Protein AF-A0A3C0MAZ6-F1 (afdb_monomer_lite)

pLDDT: mean 77.7, std 13.29, range [37.34, 96.31]

Secondary structure (DSSP, 8-state):
--HHHHHTT-GGGHHHHHHHHHHHHHTT--PPP-PPPP-SHHHHHHHHHHHHHHHHHT-SSEEEE---PPP-STTSHHHHHHHHHHTT--EEEE-TTT--EEEEPPSSSPPSS-HHHHHHHHHHHT-------TTSHHHHHHHHH-S-PEE--PPPBTTS--SEE----HHHHHHHHHHHHHHHHHS-S---PPPPPBPTTTT-HHHHHHHHHHHHHHHHHHHHHHHHHHHHHHHHHHHHHHHHHHHHHHHHHHHHHHHHHH--SS--HHHHHHHHHHHHHHHHHHHHHHHHHHHHHHHHHHHTHHHHHHHHHHHHHHHHHHHHT-

Structure (mmCIF, N/CA/C/O backbone):
data_AF-A0A3C0MAZ6-F1
#
_entry.id   AF-A0A3C0MAZ6-F1
#
loop_
_atom_site.group_PDB
_atom_site.id
_atom_site.type_symbol
_atom_site.label_atom_id
_atom_site.label_alt_id
_atom_site.label_comp_id
_atom_site.label_asym_id
_atom_site.label_entity_id
_atom_site.label_seq_id
_atom_site.pdbx_PDB_ins_code
_atom_site.Cartn_x
_atom_site.Cartn_y
_atom_site.Cartn_z
_atom_site.occupancy
_atom_site.B_iso_or_equiv
_atom_site.auth_seq_id
_atom_site.auth_comp_id
_atom_site.auth_asym_id
_atom_site.auth_atom_id
_atom_site.pdbx_PDB_model_num
ATOM 1 N N . MET A 1 1 ? -21.317 21.729 8.817 1.00 71.31 1 MET A N 1
ATOM 2 C CA . MET A 1 1 ? -21.972 22.290 10.017 1.00 71.31 1 MET A CA 1
ATOM 3 C C . MET A 1 1 ? -20.890 22.646 11.024 1.00 71.31 1 MET A C 1
ATOM 5 O O . MET A 1 1 ? -19.941 21.869 11.116 1.00 71.31 1 MET A O 1
ATOM 9 N N . PRO A 1 2 ? -20.967 23.795 11.716 1.00 78.50 2 PRO A N 1
ATOM 10 C CA . PRO A 1 2 ? -20.041 24.117 12.800 1.00 78.50 2 PRO A CA 1
ATOM 11 C C . PRO A 1 2 ? -20.079 23.047 13.898 1.00 78.50 2 PRO A C 1
ATOM 13 O O . PRO A 1 2 ? -21.140 22.504 14.194 1.00 78.50 2 PRO A O 1
ATOM 16 N N . GLU A 1 3 ? -18.932 22.756 14.511 1.00 81.00 3 GLU A N 1
ATOM 17 C CA . GLU A 1 3 ? -18.810 21.746 15.575 1.00 81.00 3 GLU A CA 1
ATOM 18 C C . GLU A 1 3 ? -19.764 22.012 16.737 1.00 81.00 3 GLU A C 1
ATOM 20 O O . GLU A 1 3 ? -20.502 21.119 17.139 1.00 81.00 3 GLU A O 1
ATOM 25 N N . ALA A 1 4 ? -19.793 23.254 17.221 1.00 83.06 4 ALA A N 1
ATOM 26 C CA . ALA A 1 4 ? -20.639 23.648 18.341 1.00 83.06 4 ALA A CA 1
ATOM 27 C C . ALA A 1 4 ? -22.132 23.387 18.076 1.00 83.06 4 ALA A C 1
ATOM 29 O O . ALA A 1 4 ? -22.872 23.084 19.005 1.00 83.06 4 ALA A O 1
ATOM 30 N N . GLU A 1 5 ? -22.573 23.468 16.817 1.00 81.88 5 GLU A N 1
ATOM 31 C CA . GLU A 1 5 ? -23.955 23.148 16.447 1.00 81.88 5 GLU A CA 1
ATOM 32 C C . GLU A 1 5 ? -24.201 21.635 16.394 1.00 81.88 5 GLU A C 1
ATOM 34 O O . GLU A 1 5 ? -25.293 21.188 16.721 1.00 81.88 5 GLU A O 1
ATOM 39 N N . TYR A 1 6 ? -23.197 20.827 16.033 1.00 83.81 6 TYR A N 1
ATOM 40 C CA . TYR A 1 6 ? -23.322 19.362 16.016 1.00 83.81 6 TYR A CA 1
ATOM 41 C C . TYR A 1 6 ? -23.349 18.781 17.430 1.00 83.81 6 TYR A C 1
ATOM 43 O O . TYR A 1 6 ? -24.108 17.860 17.716 1.00 83.81 6 TYR A O 1
ATOM 51 N N . GLU A 1 7 ? -22.551 19.340 18.341 1.00 89.19 7 GLU A N 1
ATOM 52 C CA . GLU A 1 7 ? -22.507 18.894 19.737 1.00 89.19 7 GLU A CA 1
ATOM 53 C C . GLU A 1 7 ? -23.842 19.094 20.468 1.00 89.19 7 GLU A C 1
ATOM 55 O O . GLU A 1 7 ? -24.179 18.309 21.355 1.00 89.19 7 GLU A O 1
ATOM 60 N N . ARG A 1 8 ? -24.633 20.098 20.065 1.00 86.88 8 ARG A N 1
ATOM 61 C CA . ARG A 1 8 ? -25.966 20.362 20.631 1.00 86.88 8 ARG A CA 1
ATOM 62 C C . ARG A 1 8 ? -26.973 19.246 20.367 1.00 86.88 8 ARG A C 1
ATOM 64 O O . ARG A 1 8 ? -27.896 19.090 21.159 1.00 86.88 8 ARG A O 1
ATOM 71 N N . ASP A 1 9 ? -26.784 18.457 19.311 1.00 83.50 9 ASP A N 1
ATOM 72 C CA . ASP A 1 9 ? -27.683 17.345 18.976 1.00 83.50 9 ASP A CA 1
ATOM 73 C C . ASP A 1 9 ? -27.450 16.108 19.844 1.00 83.50 9 ASP A C 1
ATOM 75 O O . ASP A 1 9 ? -28.331 15.258 19.972 1.00 83.50 9 ASP A O 1
ATOM 79 N N . PHE A 1 10 ? -26.272 16.011 20.464 1.00 86.44 10 PHE A N 1
ATOM 80 C CA . PHE A 1 10 ? -25.845 14.836 21.219 1.00 86.44 10 PHE A CA 1
ATOM 81 C C . PHE A 1 10 ? -25.228 15.220 22.572 1.00 86.44 10 PHE A C 1
ATOM 83 O O . PHE A 1 10 ? -24.086 14.843 22.861 1.00 86.44 10 PHE A O 1
ATOM 90 N N . PRO A 1 11 ? -25.970 15.935 23.443 1.00 88.38 11 PRO A N 1
ATOM 91 C CA . PRO A 1 11 ? -25.423 16.495 24.679 1.00 88.38 11 PRO A CA 1
ATOM 92 C C . PRO A 1 11 ? -24.832 15.425 25.612 1.00 88.38 11 PRO A C 1
ATOM 94 O O . PRO A 1 11 ? -23.856 15.684 26.310 1.00 88.38 11 PRO A O 1
ATOM 97 N N . GLY A 1 12 ? -25.369 14.200 25.585 1.00 90.12 12 GLY A N 1
ATOM 98 C CA . GLY A 1 12 ? -24.904 13.084 26.415 1.00 90.12 12 GLY A CA 1
ATOM 99 C C . GLY A 1 12 ? -23.602 12.412 25.959 1.00 90.12 12 GLY A C 1
ATOM 100 O O . GLY A 1 12 ? -23.034 11.640 26.725 1.00 90.12 12 GLY A O 1
ATOM 101 N N . SER A 1 13 ? -23.108 12.681 24.745 1.00 91.06 13 SER A N 1
ATOM 102 C CA . SER A 1 13 ? -21.931 11.994 24.179 1.00 91.06 13 SER A CA 1
ATOM 103 C C . SER A 1 13 ? -20.838 12.941 23.675 1.00 91.06 13 SER A C 1
ATOM 105 O O . SER A 1 13 ? -19.914 12.503 22.987 1.00 91.06 13 SER A O 1
ATOM 107 N N . VAL A 1 14 ? -20.903 14.231 24.023 1.00 91.81 14 VAL A N 1
ATOM 108 C CA . VAL A 1 14 ? -19.942 15.253 23.565 1.00 91.81 14 VAL A CA 1
ATOM 109 C C . VAL A 1 14 ? -18.505 14.907 23.962 1.00 91.81 14 VAL A C 1
ATOM 111 O O . VAL A 1 14 ? -17.599 14.991 23.136 1.00 91.81 14 VAL A O 1
ATOM 114 N N . ALA A 1 15 ? -18.284 14.465 25.205 1.00 88.69 15 ALA A N 1
ATOM 115 C CA . ALA A 1 15 ? -16.949 14.097 25.679 1.00 88.69 15 ALA A CA 1
ATOM 116 C C . ALA A 1 15 ? -16.344 12.957 24.840 1.00 88.69 15 ALA A C 1
ATOM 118 O O . ALA A 1 15 ? -15.226 13.079 24.345 1.00 88.69 15 ALA A O 1
ATOM 119 N N . GLN A 1 16 ? -17.118 11.893 24.602 1.00 87.81 16 GLN A N 1
ATOM 120 C CA . GLN A 1 16 ? -16.691 10.757 23.785 1.00 87.81 16 GLN A CA 1
ATOM 121 C C . GLN A 1 16 ? -16.430 11.166 22.330 1.00 87.81 16 GLN A C 1
ATOM 123 O O . GLN A 1 16 ? -15.425 10.755 21.749 1.00 87.81 16 GLN A O 1
ATOM 128 N N . PHE A 1 17 ? -17.295 12.005 21.751 1.00 89.25 17 PHE A N 1
ATOM 129 C CA . PHE A 1 17 ? -17.102 12.556 20.411 1.00 89.25 17 PHE A CA 1
ATOM 130 C C . PHE A 1 17 ? -15.773 13.314 20.298 1.00 89.25 17 PHE A C 1
ATOM 132 O O . PHE A 1 17 ? -14.989 13.040 19.388 1.00 89.25 17 PHE A O 1
ATOM 139 N N . ARG A 1 18 ? -15.474 14.208 21.249 1.00 91.00 18 ARG A N 1
ATOM 140 C CA . ARG A 1 18 ? -14.216 14.969 21.271 1.00 91.00 18 ARG A CA 1
ATOM 141 C C . ARG A 1 18 ? -12.997 14.059 21.406 1.00 91.00 18 ARG A C 1
ATOM 143 O O . ARG A 1 18 ? -12.025 14.266 20.684 1.00 91.00 18 ARG A O 1
ATOM 150 N N . THR A 1 19 ? -13.054 13.035 22.261 1.00 88.69 19 THR A N 1
ATOM 151 C CA . THR A 1 19 ? -11.975 12.043 22.410 1.00 88.69 19 THR A CA 1
ATOM 152 C C . THR A 1 19 ? -11.722 11.278 21.111 1.00 88.69 19 THR A C 1
ATOM 154 O O . THR A 1 19 ? -10.586 11.225 20.641 1.00 88.69 19 THR A O 1
ATOM 157 N N . LEU A 1 20 ? -12.772 10.720 20.497 1.00 87.56 20 LEU A N 1
ATOM 158 C CA . LEU A 1 20 ? -12.656 9.964 19.246 1.00 87.56 20 LEU A CA 1
ATOM 159 C C . LEU A 1 20 ? -12.149 10.842 18.103 1.00 87.56 20 LEU A C 1
ATOM 161 O O . LEU A 1 20 ? -11.307 10.415 17.313 1.00 87.56 20 LEU A O 1
ATOM 165 N N . ARG A 1 21 ? -12.620 12.088 18.034 1.00 87.88 21 ARG A N 1
ATOM 166 C CA . ARG A 1 21 ? -12.153 13.038 17.034 1.00 87.88 21 ARG A CA 1
ATOM 167 C C . ARG A 1 21 ? -10.691 13.409 17.244 1.00 87.88 21 ARG A C 1
ATOM 169 O O . ARG A 1 21 ? -9.950 13.389 16.274 1.00 87.88 21 ARG A O 1
ATOM 176 N N . ALA A 1 22 ? -10.266 13.719 18.468 1.00 84.69 22 ALA A N 1
ATOM 177 C CA . ALA A 1 22 ? -8.870 14.059 18.750 1.00 84.69 22 ALA A CA 1
ATOM 178 C C . ALA A 1 22 ? -7.922 12.911 18.363 1.00 84.69 22 ALA A C 1
ATOM 180 O O . ALA A 1 22 ? -6.869 13.148 17.772 1.00 84.69 22 ALA A O 1
ATOM 181 N N . ALA A 1 23 ? -8.331 11.664 18.618 1.00 77.62 23 ALA A N 1
ATOM 182 C CA . ALA A 1 23 ? -7.610 10.484 18.151 1.00 77.62 23 ALA A CA 1
ATOM 183 C C . ALA A 1 23 ? -7.593 10.381 16.613 1.00 77.62 23 ALA A C 1
ATOM 185 O O . ALA A 1 23 ? -6.561 10.087 16.021 1.00 77.62 23 ALA A O 1
ATOM 186 N N . ALA A 1 24 ? -8.710 10.654 15.934 1.00 75.44 24 ALA A N 1
ATOM 187 C CA . ALA A 1 24 ? -8.746 10.665 14.472 1.00 75.44 24 ALA A CA 1
ATOM 188 C C . ALA A 1 24 ? -7.873 11.783 13.871 1.00 75.44 24 ALA A C 1
ATOM 190 O O . ALA A 1 24 ? -7.179 11.556 12.880 1.00 75.44 24 ALA A O 1
ATOM 191 N N . GLU A 1 25 ? -7.878 12.979 14.468 1.00 82.94 25 GLU A N 1
ATOM 192 C CA . GLU A 1 25 ? -7.072 14.125 14.032 1.00 82.94 25 GLU A CA 1
ATOM 193 C C . GLU A 1 25 ? -5.579 13.848 14.193 1.00 82.94 25 GLU A C 1
ATOM 195 O O . GLU A 1 25 ? -4.812 14.142 13.276 1.00 82.94 25 GLU A O 1
ATOM 200 N N . SER A 1 26 ? -5.167 13.219 15.298 1.00 68.31 26 SER A N 1
ATOM 201 C CA . SER A 1 26 ? -3.763 12.851 15.514 1.00 68.31 26 SER A CA 1
ATOM 202 C C . SER A 1 26 ? -3.252 11.830 14.491 1.00 68.31 26 SER A C 1
ATOM 204 O O . SER A 1 26 ? -2.066 11.827 14.166 1.00 68.31 26 SER A O 1
ATOM 206 N N . MET A 1 27 ? -4.147 11.016 13.923 1.00 62.41 27 MET A N 1
ATOM 207 C CA . MET A 1 27 ? -3.843 10.058 12.855 1.00 62.41 27 MET A CA 1
ATOM 208 C C . MET A 1 27 ? -3.973 10.648 11.439 1.00 62.41 27 MET A C 1
ATOM 210 O O . MET A 1 27 ? -3.806 9.921 10.460 1.00 62.41 27 MET A O 1
ATOM 214 N N . GLY A 1 28 ? -4.308 11.937 11.295 1.00 71.19 28 GLY A N 1
ATOM 215 C CA . GLY A 1 28 ? -4.596 12.550 9.992 1.00 71.19 28 GLY A CA 1
ATOM 216 C C . GLY A 1 28 ? -5.869 12.011 9.320 1.00 71.19 28 GLY A C 1
ATOM 217 O O . GLY A 1 28 ? -6.075 12.219 8.128 1.00 71.19 28 GLY A O 1
ATOM 218 N N . GLY A 1 29 ? -6.732 11.322 10.072 1.00 73.94 29 GLY A N 1
ATOM 219 C CA . GLY A 1 29 ? -7.948 10.664 9.588 1.00 73.94 29 GLY A CA 1
ATOM 220 C C . GLY A 1 29 ? -9.181 11.567 9.524 1.00 73.94 29 GLY A C 1
ATOM 221 O O . GLY A 1 29 ? -10.295 11.065 9.399 1.00 73.94 29 GLY A O 1
ATOM 222 N N . VAL A 1 30 ? -9.015 12.888 9.641 1.00 81.12 30 VAL A N 1
ATOM 223 C CA . VAL A 1 30 ? -10.129 13.846 9.622 1.00 81.12 30 VAL A CA 1
ATOM 224 C C . VAL A 1 30 ? -10.158 14.616 8.313 1.00 81.12 30 VAL A C 1
ATOM 226 O O . VAL A 1 30 ? -9.268 15.403 8.003 1.00 81.12 30 VAL A O 1
ATOM 229 N N . THR A 1 31 ? -11.239 14.428 7.561 1.00 82.19 31 THR A N 1
ATOM 230 C CA . THR A 1 31 ? -11.566 15.236 6.385 1.00 82.19 31 THR A CA 1
ATOM 231 C C . THR A 1 31 ? -12.597 16.291 6.771 1.00 82.19 31 THR A C 1
ATOM 233 O O . THR A 1 31 ? -13.710 15.959 7.176 1.00 82.19 31 THR A O 1
ATOM 236 N N . ARG A 1 32 ? -12.239 17.573 6.641 1.00 84.56 32 ARG A N 1
ATOM 237 C CA . ARG A 1 32 ? -13.159 18.693 6.886 1.00 84.56 32 ARG A CA 1
ATOM 238 C C . ARG A 1 32 ? -13.792 19.132 5.570 1.00 84.56 32 ARG A C 1
ATOM 240 O O . ARG A 1 32 ? -13.089 19.481 4.627 1.00 84.56 32 ARG A O 1
ATOM 247 N N . LEU A 1 33 ? -15.121 19.107 5.514 1.00 82.88 33 LEU A N 1
ATOM 248 C CA . LEU A 1 33 ? -15.885 19.555 4.352 1.00 82.88 33 LEU A CA 1
ATOM 249 C C . LEU A 1 33 ? -16.309 21.011 4.545 1.00 82.88 33 LEU A C 1
ATOM 251 O O . LEU A 1 33 ? -17.033 21.332 5.490 1.00 82.88 33 LEU A O 1
ATOM 255 N N . HIS A 1 34 ? -15.892 21.887 3.633 1.00 81.94 34 HIS A N 1
ATOM 256 C CA . HIS A 1 34 ? -16.331 23.282 3.597 1.00 81.94 34 HIS A CA 1
ATOM 257 C C . HIS A 1 34 ? -17.683 23.384 2.881 1.00 81.94 34 HIS A C 1
ATOM 259 O O . HIS A 1 34 ? -17.765 23.756 1.714 1.00 81.94 34 HIS A O 1
ATOM 265 N N . LEU A 1 35 ? -18.742 22.978 3.581 1.00 79.56 35 LEU A N 1
ATOM 266 C CA . LEU A 1 35 ? -20.128 23.118 3.126 1.00 79.56 35 LEU A CA 1
ATOM 267 C C . LEU A 1 35 ? -20.711 24.450 3.612 1.00 79.56 35 LEU A C 1
ATOM 269 O O . LEU A 1 35 ? -20.230 25.007 4.605 1.00 79.56 35 LEU A O 1
ATOM 273 N N . LYS A 1 36 ? -21.778 24.932 2.961 1.00 78.62 36 LYS A N 1
ATOM 274 C CA . LYS A 1 36 ? -22.547 26.081 3.462 1.00 78.62 36 LYS A CA 1
ATOM 275 C C . LYS A 1 36 ? -22.979 25.779 4.910 1.00 78.62 36 LYS A C 1
ATOM 277 O O . LYS A 1 36 ? -23.559 24.718 5.148 1.00 78.62 36 LYS A O 1
ATOM 282 N N . PRO A 1 37 ? -22.670 26.643 5.892 1.00 71.75 37 PRO A N 1
ATOM 283 C CA . PRO A 1 37 ? -23.098 26.410 7.261 1.00 71.75 37 PRO A CA 1
ATOM 284 C C . PRO A 1 37 ? -24.624 26.513 7.330 1.00 71.75 37 PRO A C 1
ATOM 286 O O . PRO A 1 37 ? -25.192 27.530 6.941 1.00 71.75 37 PRO A O 1
ATOM 289 N N . GLY A 1 38 ? -25.271 25.441 7.786 1.00 73.38 38 GLY A N 1
ATOM 290 C CA . GLY A 1 38 ? -26.700 25.438 8.067 1.00 73.38 38 GLY A CA 1
ATOM 291 C C . GLY A 1 38 ? -26.967 25.818 9.514 1.00 73.38 38 GLY A C 1
ATOM 292 O O . GLY A 1 38 ? -26.424 25.180 10.418 1.00 73.38 38 GLY A O 1
ATOM 293 N N . PHE A 1 39 ? -27.792 26.843 9.716 1.00 75.88 39 PHE A N 1
ATOM 294 C CA . PHE A 1 39 ? -28.202 27.305 11.047 1.00 75.88 39 PHE A CA 1
ATOM 295 C C . PHE A 1 39 ? -29.691 27.055 11.308 1.00 75.88 39 PHE A C 1
ATOM 297 O O . PHE A 1 39 ? -30.097 26.908 12.459 1.00 75.88 39 PHE A O 1
ATOM 304 N N . THR A 1 40 ? -30.503 26.946 10.254 1.00 82.44 40 THR A N 1
ATOM 305 C CA . THR A 1 40 ? -31.916 26.556 10.357 1.00 82.44 40 THR A CA 1
ATOM 306 C C . THR A 1 40 ? -32.079 25.030 10.297 1.00 82.44 40 THR A C 1
ATOM 308 O O . THR A 1 40 ? -31.202 24.341 9.767 1.00 82.44 40 THR A O 1
ATOM 311 N N . PRO A 1 41 ? -33.190 24.459 10.803 1.00 80.25 41 PRO A N 1
ATOM 312 C CA . PRO A 1 41 ? -33.447 23.017 10.717 1.00 80.25 41 PRO A CA 1
ATOM 313 C C . PRO A 1 41 ? -33.346 22.449 9.290 1.00 80.25 41 PRO A C 1
ATOM 315 O O . PRO A 1 41 ? -32.750 21.387 9.090 1.00 80.25 41 PRO A O 1
ATOM 318 N N . ASP A 1 42 ? -33.844 23.180 8.291 1.00 82.44 42 ASP A N 1
ATOM 319 C CA . ASP A 1 42 ? -33.815 22.754 6.887 1.00 82.44 42 ASP A CA 1
ATOM 320 C C . ASP A 1 42 ? -32.391 22.767 6.315 1.00 82.44 42 ASP A C 1
ATOM 322 O O . ASP A 1 42 ? -31.947 21.798 5.698 1.00 82.44 42 ASP A O 1
ATOM 326 N N . GLU A 1 43 ? -31.618 23.824 6.582 1.00 83.62 43 GLU A N 1
ATOM 327 C CA . GLU A 1 43 ? -30.228 23.908 6.121 1.00 83.62 43 GLU A CA 1
ATOM 328 C C . GLU A 1 43 ? -29.322 22.877 6.809 1.00 83.62 43 GLU A C 1
ATOM 330 O O . GLU A 1 43 ? -28.361 22.371 6.217 1.00 83.62 43 GLU A O 1
ATOM 335 N N . ARG A 1 44 ? -29.618 22.540 8.067 1.00 83.12 44 ARG A N 1
ATOM 336 C CA . ARG A 1 44 ? -28.920 21.480 8.804 1.00 83.12 44 ARG A CA 1
ATOM 337 C C . ARG A 1 44 ? -29.208 20.112 8.200 1.00 83.12 44 ARG A C 1
ATOM 339 O O . ARG A 1 44 ? -28.275 19.349 7.955 1.00 83.12 44 ARG A O 1
ATOM 346 N N . THR A 1 45 ? -30.473 19.836 7.899 1.00 83.88 45 THR A N 1
ATOM 347 C CA . THR A 1 45 ? -30.913 18.608 7.223 1.00 83.88 45 THR A CA 1
ATOM 348 C C . THR A 1 45 ? -30.209 18.436 5.873 1.00 83.88 45 THR A C 1
ATOM 350 O O . THR A 1 45 ? -29.657 17.372 5.584 1.00 83.88 45 THR A O 1
ATOM 353 N N . GLU A 1 46 ? -30.124 19.509 5.086 1.00 84.88 46 GLU A N 1
ATOM 354 C CA . GLU A 1 46 ? -29.385 19.531 3.820 1.00 84.88 46 GLU A CA 1
ATOM 355 C C . GLU A 1 46 ? -27.880 19.281 4.025 1.00 84.88 46 GLU A C 1
ATOM 357 O O . GLU A 1 46 ? -27.259 18.497 3.305 1.00 84.88 46 GLU A O 1
ATOM 362 N N . THR A 1 47 ? -27.288 19.864 5.070 1.00 85.56 47 THR A N 1
ATOM 363 C CA . THR A 1 47 ? -25.879 19.622 5.413 1.00 85.56 47 THR A CA 1
ATOM 364 C C . THR A 1 47 ? -25.621 18.144 5.730 1.00 85.56 47 THR A C 1
ATOM 366 O O . THR A 1 47 ? -24.638 17.576 5.248 1.00 85.56 47 THR A O 1
ATOM 369 N N . TYR A 1 48 ? -26.504 17.487 6.489 1.00 84.31 48 TYR A N 1
ATOM 370 C CA . TYR A 1 48 ? -26.415 16.045 6.746 1.00 84.31 48 TYR A CA 1
ATOM 371 C C . TYR A 1 48 ? -26.557 15.217 5.466 1.00 84.31 48 TYR A C 1
ATOM 373 O O . TYR A 1 48 ? -25.794 14.270 5.248 1.00 84.31 48 TYR A O 1
ATOM 381 N N . ALA A 1 49 ? -27.485 15.592 4.585 1.00 86.88 49 ALA A N 1
ATOM 382 C CA . ALA A 1 49 ? -27.673 14.924 3.303 1.00 86.88 49 ALA A CA 1
ATOM 383 C C . ALA A 1 49 ? -26.410 14.995 2.424 1.00 86.88 49 ALA A C 1
ATOM 385 O O . ALA A 1 49 ? -26.008 13.971 1.850 1.00 86.88 49 ALA A O 1
ATOM 386 N N . GLN A 1 50 ? -25.753 16.160 2.386 1.00 87.88 50 GLN A N 1
ATOM 387 C CA . GLN A 1 50 ? -24.498 16.394 1.665 1.00 87.88 50 GLN A CA 1
ATOM 388 C C . GLN A 1 50 ? -23.326 15.602 2.247 1.00 87.88 50 GLN A C 1
ATOM 390 O O . GLN A 1 50 ? -22.573 14.993 1.485 1.00 87.88 50 GLN A O 1
ATOM 395 N N . VAL A 1 51 ? -23.193 15.538 3.577 1.00 88.00 51 VAL A N 1
ATOM 396 C CA . VAL A 1 51 ? -22.178 14.693 4.232 1.00 88.00 51 VAL A CA 1
ATOM 397 C C . VAL A 1 51 ? -22.394 13.227 3.861 1.00 88.00 51 VAL A C 1
ATOM 399 O O . VAL A 1 51 ? -21.462 12.575 3.398 1.00 88.00 51 VAL A O 1
ATOM 402 N N . GLY A 1 52 ? -23.630 12.727 3.953 1.00 89.38 52 GLY A N 1
ATOM 403 C CA . GLY A 1 52 ? -23.952 11.362 3.536 1.00 89.38 52 GLY A CA 1
ATOM 404 C C . GLY A 1 52 ? -23.631 11.109 2.059 1.00 89.38 52 GLY A C 1
ATOM 405 O O . GLY A 1 52 ? -23.069 10.073 1.713 1.00 89.38 52 GLY A O 1
ATOM 406 N N . ALA A 1 53 ? -23.919 12.068 1.174 1.00 88.69 53 ALA A N 1
ATOM 407 C CA . ALA A 1 53 ? -23.574 11.961 -0.244 1.00 88.69 53 ALA A CA 1
ATOM 408 C C . ALA A 1 53 ? -22.055 11.926 -0.475 1.00 88.69 53 ALA A C 1
ATOM 410 O O . ALA A 1 53 ? -21.585 11.149 -1.307 1.00 88.69 53 ALA A O 1
ATOM 411 N N . PHE A 1 54 ? -21.289 12.733 0.263 1.00 89.81 54 PHE A N 1
ATOM 412 C CA . PHE A 1 54 ? -19.830 12.709 0.224 1.00 89.81 54 PHE A CA 1
ATOM 413 C C . PHE A 1 54 ? -19.283 11.359 0.698 1.00 89.81 54 PHE A C 1
ATOM 415 O O . PHE A 1 54 ? -18.442 10.779 0.013 1.00 89.81 54 PHE A O 1
ATOM 422 N N . THR A 1 55 ? -19.791 10.817 1.809 1.00 89.94 55 THR A N 1
ATOM 423 C CA . THR A 1 55 ? -19.384 9.501 2.321 1.00 89.94 55 THR A CA 1
ATOM 424 C C . THR A 1 55 ? -19.587 8.412 1.273 1.00 89.94 55 THR A C 1
ATOM 426 O O . THR A 1 55 ? -18.656 7.665 0.996 1.00 89.94 55 THR A O 1
ATOM 429 N N . LEU A 1 56 ? -20.757 8.365 0.623 1.00 90.06 56 LEU A N 1
ATOM 430 C CA . LEU A 1 56 ? -21.050 7.349 -0.393 1.00 90.06 56 LEU A CA 1
ATOM 431 C C . LEU A 1 56 ? -20.136 7.427 -1.620 1.00 90.06 56 LEU A C 1
ATOM 433 O O . LEU A 1 56 ? -19.831 6.400 -2.217 1.00 90.06 56 LEU A O 1
ATOM 437 N N . ARG A 1 57 ? -19.689 8.627 -2.010 1.00 85.56 57 ARG A N 1
ATOM 438 C CA . ARG A 1 57 ? -18.756 8.794 -3.139 1.00 85.56 57 ARG A CA 1
ATOM 439 C C . ARG A 1 57 ? -17.338 8.325 -2.821 1.00 85.56 57 ARG A C 1
ATOM 441 O O . ARG A 1 57 ? -16.597 8.029 -3.749 1.00 85.56 57 ARG A O 1
ATOM 448 N N . ASN A 1 58 ? -16.972 8.289 -1.542 1.00 83.81 58 ASN A N 1
ATOM 449 C CA . ASN A 1 58 ? -15.614 8.002 -1.080 1.00 83.81 58 ASN A CA 1
ATOM 450 C C . ASN A 1 58 ? -15.518 6.683 -0.295 1.00 83.81 58 ASN A C 1
ATOM 452 O O . ASN A 1 58 ? -14.503 6.435 0.349 1.00 83.81 58 ASN A O 1
ATOM 456 N N . CYS A 1 59 ? -16.561 5.845 -0.314 1.00 83.56 59 CYS A N 1
ATOM 457 C CA . CYS A 1 59 ? -16.545 4.532 0.323 1.00 83.56 59 CYS A CA 1
ATOM 458 C C . CYS A 1 59 ? -16.706 3.408 -0.705 1.00 83.56 59 CYS A C 1
ATOM 460 O O . CYS A 1 59 ? -17.580 3.464 -1.569 1.00 83.56 59 CYS A O 1
ATOM 462 N N . ASP A 1 60 ? -15.919 2.345 -0.549 1.00 80.62 60 ASP A N 1
ATOM 463 C CA . ASP A 1 60 ? -16.061 1.115 -1.338 1.00 80.62 60 ASP A CA 1
ATOM 464 C C . ASP A 1 60 ? -17.124 0.173 -0.747 1.00 80.62 60 ASP A C 1
ATOM 466 O O . ASP A 1 60 ? -17.785 -0.587 -1.459 1.00 80.62 60 ASP A O 1
ATOM 470 N N . ILE A 1 61 ? -17.291 0.222 0.579 1.00 84.06 61 ILE A N 1
ATOM 471 C CA . ILE A 1 61 ? -18.253 -0.560 1.360 1.00 84.06 61 ILE A CA 1
ATOM 472 C C . ILE A 1 61 ? -18.828 0.338 2.447 1.00 84.06 61 ILE A C 1
ATOM 474 O O . ILE A 1 61 ? -18.084 1.010 3.161 1.00 84.06 61 ILE A O 1
ATOM 478 N N . LEU A 1 62 ? -20.149 0.301 2.610 1.00 89.19 62 LEU A N 1
ATOM 479 C CA . LEU A 1 62 ? -20.834 0.995 3.692 1.00 89.19 62 LEU A CA 1
ATOM 480 C C . LEU A 1 62 ? -21.126 0.020 4.835 1.00 89.19 62 LEU A C 1
ATOM 482 O O . LEU A 1 62 ? -21.784 -0.997 4.627 1.00 89.19 62 LEU A O 1
ATOM 486 N N . ILE A 1 63 ? -20.699 0.353 6.051 1.00 90.19 63 ILE A N 1
ATOM 487 C CA . ILE A 1 63 ? -21.130 -0.337 7.271 1.00 90.19 63 ILE A CA 1
ATOM 488 C C . ILE A 1 63 ? -22.163 0.552 7.958 1.00 90.19 63 ILE A C 1
ATOM 490 O O . ILE A 1 63 ? -21.873 1.699 8.288 1.00 90.19 63 ILE A O 1
ATOM 494 N N . ALA A 1 64 ? -23.373 0.036 8.146 1.00 91.62 64 ALA A N 1
ATOM 495 C CA . ALA A 1 64 ? -24.488 0.772 8.721 1.00 91.62 64 ALA A CA 1
ATOM 496 C C . ALA A 1 64 ? -24.995 0.078 9.987 1.00 91.62 64 ALA A C 1
ATOM 498 O O . ALA A 1 64 ? -25.434 -1.073 9.936 1.00 91.62 64 ALA A O 1
ATOM 499 N N . ILE A 1 65 ? -24.975 0.802 11.106 1.00 90.56 65 ILE A N 1
ATOM 500 C CA . ILE A 1 65 ? -25.613 0.394 12.361 1.00 90.56 65 ILE A CA 1
ATOM 501 C C . ILE A 1 65 ? -26.971 1.090 12.418 1.00 90.56 65 ILE A C 1
ATOM 503 O O . ILE A 1 65 ? -27.038 2.317 12.486 1.00 90.56 65 ILE A O 1
ATOM 507 N N . TRP A 1 66 ? -28.054 0.325 12.292 1.00 90.69 66 TRP A N 1
ATOM 508 C CA . TRP A 1 66 ? -29.394 0.884 12.089 1.00 90.69 66 TRP A CA 1
ATOM 509 C C . TRP A 1 66 ? -30.492 -0.122 12.444 1.00 90.69 66 TRP A C 1
ATOM 511 O O . TRP A 1 66 ? -30.317 -1.328 12.291 1.00 90.69 66 TRP A O 1
ATOM 521 N N . ASP A 1 67 ? -31.638 0.369 12.903 1.00 88.44 67 ASP A N 1
ATOM 522 C CA . ASP A 1 67 ? -32.797 -0.419 13.345 1.00 88.44 67 ASP A CA 1
ATOM 523 C C . ASP A 1 67 ? -33.658 -0.988 12.199 1.00 88.44 67 ASP A C 1
ATOM 525 O O . ASP A 1 67 ? -34.633 -1.691 12.444 1.00 88.44 67 ASP A O 1
ATOM 529 N N . GLY A 1 68 ? -33.319 -0.702 10.939 1.00 86.75 68 GLY A N 1
ATOM 530 C CA . GLY A 1 68 ? -34.071 -1.182 9.776 1.00 86.75 68 GLY A CA 1
ATOM 531 C C . GLY A 1 68 ? -35.318 -0.357 9.425 1.00 86.75 68 GLY A C 1
ATOM 532 O O . GLY A 1 68 ? -35.987 -0.678 8.441 1.00 86.75 68 GLY A O 1
ATOM 533 N N . GLN A 1 69 ? -35.627 0.702 10.183 1.00 88.94 69 GLN A N 1
ATOM 534 C CA . GLN A 1 69 ? -36.834 1.521 10.011 1.00 88.94 69 GLN A CA 1
ATOM 535 C C . GLN A 1 69 ? -36.719 2.524 8.856 1.00 88.94 69 GLN A C 1
ATOM 537 O O . GLN A 1 69 ? -35.690 3.190 8.750 1.00 88.94 69 GLN A O 1
ATOM 542 N N . PRO A 1 70 ? -37.766 2.710 8.026 1.00 86.19 70 PRO A N 1
ATOM 543 C CA . PRO A 1 70 ? -37.699 3.505 6.797 1.00 86.19 70 PRO A CA 1
ATOM 544 C C . PRO A 1 70 ? -37.224 4.957 7.021 1.00 86.19 70 PRO A C 1
ATOM 546 O O . PRO A 1 70 ? -37.330 5.478 8.134 1.00 86.19 70 PRO A O 1
ATOM 549 N N . PRO A 1 71 ? -36.719 5.635 5.967 1.00 85.94 71 PRO A N 1
ATOM 550 C CA . PRO A 1 71 ? -36.263 7.021 6.064 1.00 85.94 71 PRO A CA 1
ATOM 551 C C . PRO A 1 71 ? -37.331 7.939 6.662 1.00 85.94 71 PRO A C 1
ATOM 553 O O . PRO A 1 71 ? -38.451 7.989 6.163 1.00 85.94 71 PRO A O 1
ATOM 556 N N . ARG A 1 72 ? -36.968 8.675 7.719 1.00 80.50 72 ARG A N 1
ATOM 557 C CA . ARG A 1 72 ? -37.837 9.667 8.384 1.00 80.50 72 ARG A CA 1
ATOM 558 C C . ARG A 1 72 ? -37.578 11.107 7.924 1.00 80.50 72 ARG A C 1
ATOM 560 O O . ARG A 1 72 ? -38.209 12.027 8.420 1.00 80.50 72 ARG A O 1
ATOM 567 N N . GLY A 1 73 ? -36.639 11.296 7.000 1.00 78.25 73 GLY A N 1
ATOM 568 C CA . GLY A 1 73 ? -36.247 12.595 6.466 1.00 78.25 73 GLY A CA 1
ATOM 569 C C . GLY A 1 73 ? -34.911 12.529 5.716 1.00 78.25 73 GLY A C 1
ATOM 570 O O . GLY A 1 73 ? -34.239 11.487 5.760 1.00 78.25 73 GLY A O 1
ATOM 571 N N . PRO A 1 74 ? -34.528 13.617 5.026 1.00 72.56 74 PRO A N 1
ATOM 572 C CA . PRO A 1 74 ? -33.227 13.730 4.380 1.00 72.56 74 PRO A CA 1
ATOM 573 C C . PRO A 1 74 ? -32.093 13.740 5.418 1.00 72.56 74 PRO A C 1
ATOM 575 O O . PRO A 1 74 ? -32.271 14.156 6.557 1.00 72.56 74 PRO A O 1
ATOM 578 N N . GLY A 1 75 ? -30.920 13.238 5.044 1.00 73.94 75 GLY A N 1
ATOM 579 C CA . GLY A 1 75 ? -29.729 13.184 5.896 1.00 73.94 75 GLY A CA 1
ATOM 580 C C . GLY A 1 75 ? -29.718 12.069 6.947 1.00 73.94 75 GLY A C 1
ATOM 581 O O . GLY A 1 75 ? -28.691 11.853 7.586 1.00 73.94 75 GLY A O 1
ATOM 582 N N . GLY A 1 76 ? -30.812 11.321 7.112 1.00 85.56 76 GLY A N 1
ATOM 583 C CA . GLY A 1 76 ? -30.886 10.207 8.058 1.00 85.56 76 GLY A CA 1
ATOM 584 C C . GLY A 1 76 ? -30.171 8.936 7.581 1.00 85.56 76 GLY A C 1
ATOM 585 O O . GLY A 1 76 ? -30.050 8.671 6.383 1.00 85.56 76 GLY A O 1
ATOM 586 N N . THR A 1 77 ? -29.772 8.075 8.523 1.00 89.00 77 THR A N 1
ATOM 587 C CA . THR A 1 77 ? -29.067 6.806 8.248 1.00 89.00 77 THR A CA 1
ATOM 588 C C . THR A 1 77 ? -29.800 5.920 7.238 1.00 89.00 77 THR A C 1
ATOM 590 O O . THR A 1 77 ? -29.191 5.406 6.302 1.00 89.00 77 THR A O 1
ATOM 593 N N . ALA A 1 78 ? -31.120 5.773 7.382 1.00 90.81 78 ALA A N 1
ATOM 594 C CA . ALA A 1 78 ? -31.942 4.973 6.476 1.00 90.81 78 ALA A CA 1
ATOM 595 C C . ALA A 1 78 ? -31.929 5.507 5.031 1.00 90.81 78 ALA A C 1
ATOM 597 O O . ALA A 1 78 ? -31.951 4.726 4.078 1.00 90.81 78 ALA A O 1
ATOM 598 N N . GLU A 1 79 ? -31.859 6.829 4.856 1.00 90.94 79 GLU A N 1
ATOM 599 C CA . GLU A 1 79 ? -31.793 7.470 3.542 1.00 90.94 79 GLU A CA 1
ATOM 600 C C . GLU A 1 79 ? -30.422 7.244 2.889 1.00 90.94 79 GLU A C 1
ATOM 602 O O . GLU A 1 79 ? -30.343 6.858 1.721 1.00 90.94 79 GLU A O 1
ATOM 607 N N . VAL A 1 80 ? -29.339 7.379 3.662 1.00 92.44 80 VAL A N 1
ATOM 608 C CA . VAL A 1 80 ? -27.973 7.070 3.207 1.00 92.44 80 VAL A CA 1
ATOM 609 C C . VAL A 1 80 ? -27.853 5.599 2.800 1.00 92.44 80 VAL A C 1
ATOM 611 O O . VAL A 1 80 ? -27.322 5.299 1.731 1.00 92.44 80 VAL A O 1
ATOM 614 N N . VAL A 1 81 ? -28.411 4.673 3.589 1.00 92.62 81 VAL A N 1
ATOM 615 C CA . VAL A 1 81 ? -28.457 3.238 3.255 1.00 92.62 81 VAL A CA 1
ATOM 616 C C . VAL A 1 81 ? -29.251 2.991 1.972 1.00 92.62 81 VAL A C 1
ATOM 618 O O . VAL A 1 81 ? -28.814 2.219 1.115 1.00 92.62 81 VAL A O 1
ATOM 621 N N . ALA A 1 82 ? -30.403 3.643 1.800 1.00 90.25 82 ALA A N 1
ATOM 622 C CA . ALA A 1 82 ? -31.196 3.526 0.579 1.00 90.25 82 ALA A CA 1
ATOM 623 C C . ALA A 1 82 ? -30.420 4.025 -0.652 1.00 90.25 82 ALA A C 1
ATOM 625 O O . ALA A 1 82 ? -30.354 3.315 -1.659 1.00 90.25 82 ALA A O 1
ATOM 626 N N . ARG A 1 83 ? -29.763 5.189 -0.549 1.00 90.31 83 ARG A N 1
ATOM 627 C CA . ARG A 1 83 ? -28.909 5.752 -1.607 1.00 90.31 83 ARG A CA 1
ATOM 628 C C . ARG A 1 83 ? -27.725 4.844 -1.940 1.00 90.31 83 ARG A C 1
ATOM 630 O O . ARG A 1 83 ? -27.468 4.596 -3.117 1.00 90.31 83 ARG A O 1
ATOM 637 N N . ALA A 1 84 ? -27.059 4.276 -0.936 1.00 90.19 84 ALA A N 1
ATOM 638 C CA . ALA A 1 84 ? -25.960 3.329 -1.128 1.00 90.19 84 ALA A CA 1
ATOM 639 C C . ALA A 1 84 ? -26.407 2.099 -1.932 1.00 90.19 84 ALA A C 1
ATOM 641 O O . ALA A 1 84 ? -25.776 1.707 -2.916 1.00 90.19 84 ALA A O 1
ATOM 642 N N . ARG A 1 85 ? -27.559 1.531 -1.555 1.00 89.06 85 ARG A N 1
ATOM 643 C CA . ARG A 1 85 ? -28.148 0.376 -2.240 1.00 89.06 85 ARG A CA 1
ATOM 644 C C . ARG A 1 85 ? -28.602 0.699 -3.657 1.00 89.06 85 ARG A C 1
ATOM 646 O O . ARG A 1 85 ? -28.523 -0.184 -4.500 1.00 89.06 85 ARG A O 1
ATOM 653 N N . ALA A 1 86 ? -29.079 1.910 -3.932 1.00 87.56 86 ALA A N 1
ATOM 654 C CA . ALA A 1 86 ? -29.413 2.333 -5.292 1.00 87.56 86 ALA A CA 1
ATOM 655 C C . ALA A 1 86 ? -28.149 2.485 -6.162 1.00 87.56 86 ALA A C 1
ATOM 657 O O . ALA A 1 86 ? -28.150 2.117 -7.337 1.00 87.56 86 ALA A O 1
ATOM 658 N N . ALA A 1 87 ? -27.048 2.952 -5.567 1.00 84.19 87 ALA A N 1
ATOM 659 C CA . ALA A 1 87 ? -25.758 3.129 -6.232 1.00 84.19 87 ALA A CA 1
ATOM 660 C C . ALA A 1 87 ? -24.983 1.818 -6.482 1.00 84.19 87 ALA A C 1
ATOM 662 O O . ALA A 1 87 ? -23.962 1.838 -7.167 1.00 84.19 87 ALA A O 1
ATOM 663 N N . GLY A 1 88 ? -25.448 0.674 -5.965 1.00 83.94 88 GLY A N 1
ATOM 664 C CA . GLY A 1 88 ? -24.744 -0.608 -6.089 1.00 83.94 88 GLY A CA 1
ATOM 665 C C . GLY A 1 88 ? -23.622 -0.817 -5.067 1.00 83.94 88 GLY A C 1
ATOM 666 O O . GLY A 1 88 ? -22.865 -1.785 -5.178 1.00 83.94 88 GLY A O 1
ATOM 667 N N . LEU A 1 89 ? -23.517 0.052 -4.059 1.00 84.81 89 LEU A N 1
ATOM 668 C CA . LEU A 1 89 ? -22.543 -0.101 -2.984 1.00 84.81 89 LEU A CA 1
ATOM 669 C C . LEU A 1 89 ? -22.943 -1.275 -2.073 1.00 84.81 89 LEU A C 1
ATOM 671 O O . LEU A 1 89 ? -24.108 -1.362 -1.666 1.00 84.81 89 LEU A O 1
ATOM 675 N N . PRO A 1 90 ? -22.015 -2.191 -1.740 1.00 86.19 90 PRO A N 1
ATOM 676 C CA . PRO A 1 90 ? -22.253 -3.202 -0.719 1.00 86.19 90 PRO A CA 1
ATOM 677 C C . PRO A 1 90 ? -22.533 -2.535 0.629 1.00 86.19 90 PRO A C 1
ATOM 679 O O . PRO A 1 90 ? -21.724 -1.737 1.104 1.00 86.19 90 PRO A O 1
ATOM 682 N N . VAL A 1 91 ? -23.658 -2.889 1.255 1.00 88.94 91 VAL A N 1
ATOM 683 C CA . VAL A 1 91 ? -24.005 -2.402 2.594 1.00 88.94 91 VAL A CA 1
ATOM 684 C C . VAL A 1 91 ? -23.996 -3.561 3.581 1.00 88.94 91 VAL A C 1
ATOM 686 O O . VAL A 1 91 ? -24.777 -4.507 3.453 1.00 88.94 91 VAL A O 1
ATOM 689 N N . LEU A 1 92 ? -23.115 -3.472 4.571 1.00 88.75 92 LEU A N 1
ATOM 690 C CA . LEU A 1 92 ? -23.088 -4.339 5.736 1.00 88.75 92 LEU A CA 1
ATOM 691 C C . LEU A 1 92 ? -23.967 -3.720 6.819 1.00 88.75 92 LEU A C 1
ATOM 693 O O . LEU A 1 92 ? -23.642 -2.672 7.368 1.00 88.75 92 LEU A O 1
ATOM 697 N N . HIS A 1 93 ? -25.096 -4.349 7.104 1.00 89.81 93 HIS A N 1
ATOM 698 C CA . HIS A 1 93 ? -26.060 -3.875 8.082 1.00 89.81 93 HIS A CA 1
ATOM 699 C C . HIS A 1 93 ? -25.909 -4.645 9.388 1.00 89.81 93 HIS A C 1
ATOM 701 O O . HIS A 1 93 ? -26.063 -5.866 9.411 1.00 89.81 93 HIS A O 1
ATOM 707 N N . ILE A 1 94 ? -25.618 -3.912 10.459 1.00 88.44 94 ILE A N 1
ATOM 708 C CA . ILE A 1 94 ? -25.589 -4.410 11.831 1.00 88.44 94 ILE A CA 1
ATOM 709 C C . ILE A 1 94 ? -26.843 -3.895 12.527 1.00 88.44 94 ILE A C 1
ATOM 711 O O . ILE A 1 94 ? -27.048 -2.685 12.657 1.00 88.44 94 ILE A O 1
ATOM 715 N N . HIS A 1 95 ? -27.698 -4.815 12.954 1.00 88.50 95 HIS A N 1
ATOM 716 C CA . HIS A 1 95 ? -28.903 -4.452 13.677 1.00 88.50 95 HIS A CA 1
ATOM 717 C C . HIS A 1 95 ? -28.590 -4.276 15.175 1.00 88.50 95 HIS A C 1
ATOM 719 O O . HIS A 1 95 ? -28.201 -5.253 15.816 1.00 88.50 95 HIS A O 1
ATOM 725 N N . PRO A 1 96 ? -28.814 -3.086 15.765 1.00 86.06 96 PRO A N 1
ATOM 726 C CA . PRO A 1 96 ? -28.319 -2.745 17.102 1.00 86.06 96 PRO A CA 1
ATOM 727 C C . PRO A 1 96 ? -28.958 -3.556 18.237 1.00 86.06 96 PRO A C 1
ATOM 729 O O . PRO A 1 96 ? -28.368 -3.669 19.299 1.00 86.06 96 PRO A O 1
ATOM 732 N N . HIS A 1 97 ? -30.148 -4.127 18.022 1.00 86.06 97 HIS A N 1
ATOM 733 C CA . HIS A 1 97 ? -30.872 -4.892 19.050 1.00 86.06 97 HIS A CA 1
ATOM 734 C C . HIS A 1 97 ? -30.863 -6.412 18.847 1.00 86.06 97 HIS A C 1
ATOM 736 O O . HIS A 1 97 ? -31.441 -7.130 19.654 1.00 86.06 97 HIS A O 1
ATOM 742 N N . THR A 1 98 ? -30.330 -6.916 17.728 1.00 81.62 98 THR A N 1
ATOM 743 C CA . THR A 1 98 ? -30.433 -8.356 17.406 1.00 81.62 98 THR A CA 1
ATOM 744 C C . THR A 1 98 ? -29.088 -9.005 17.114 1.00 81.62 98 THR A C 1
ATOM 746 O O . THR A 1 98 ? -29.070 -10.172 16.729 1.00 81.62 98 THR A O 1
ATOM 749 N N . ASP A 1 99 ? -27.985 -8.257 17.235 1.00 72.75 99 ASP A N 1
ATOM 750 C CA . ASP A 1 99 ? -26.616 -8.674 16.890 1.00 72.75 99 ASP A CA 1
ATOM 751 C C . ASP A 1 99 ? -26.498 -9.341 15.509 1.00 72.75 99 ASP A C 1
ATOM 753 O O . ASP A 1 99 ? -25.569 -10.091 15.203 1.00 72.75 99 ASP A O 1
ATOM 757 N N . ARG A 1 100 ? -27.463 -9.058 14.626 1.00 78.00 100 ARG A N 1
ATOM 758 C CA . ARG A 1 100 ? -27.522 -9.619 13.285 1.00 78.00 100 ARG A CA 1
ATOM 759 C C . ARG A 1 100 ? -26.720 -8.758 12.335 1.00 78.00 100 ARG A C 1
ATOM 761 O O . ARG A 1 100 ? -27.034 -7.591 12.110 1.00 78.00 100 ARG A O 1
ATOM 768 N N . LEU A 1 101 ? -25.739 -9.399 11.715 1.00 81.25 101 LEU A N 1
ATOM 769 C CA . LEU A 1 101 ? -24.958 -8.864 10.616 1.00 81.25 101 LEU A CA 1
ATOM 770 C C . LEU A 1 101 ? -25.505 -9.413 9.295 1.00 81.25 101 LEU A C 1
ATOM 772 O O . LEU A 1 101 ? -25.470 -10.616 9.035 1.00 81.25 101 LEU A O 1
ATOM 776 N N . THR A 1 102 ? -26.030 -8.529 8.452 1.00 84.94 102 THR A N 1
ATOM 777 C CA . THR A 1 102 ? -26.618 -8.885 7.157 1.00 84.94 102 THR A CA 1
ATOM 778 C C . THR A 1 102 ? -25.991 -8.077 6.030 1.00 84.94 102 THR A C 1
ATOM 780 O O . THR A 1 102 ? -25.593 -6.931 6.203 1.00 84.94 102 THR A O 1
ATOM 783 N N . ILE A 1 103 ? -25.882 -8.680 4.847 1.00 83.38 103 ILE A N 1
ATOM 784 C CA . ILE A 1 103 ? -25.412 -7.980 3.648 1.00 83.38 103 ILE A CA 1
ATOM 785 C C . ILE A 1 103 ? -26.647 -7.561 2.857 1.00 83.38 103 ILE A C 1
ATOM 787 O O . ILE A 1 103 ? -27.330 -8.405 2.266 1.00 83.38 103 ILE A O 1
ATOM 791 N N . LEU A 1 104 ? -26.942 -6.262 2.836 1.00 84.38 104 LEU A N 1
ATOM 792 C CA . LEU A 1 104 ? -28.071 -5.742 2.077 1.00 84.38 104 LEU A CA 1
ATOM 793 C C . LEU A 1 104 ? -27.705 -5.695 0.595 1.00 84.38 104 LEU A C 1
ATOM 795 O O . LEU A 1 104 ? -26.745 -5.046 0.178 1.00 84.38 104 LEU A O 1
ATOM 799 N N . ARG A 1 105 ? -28.503 -6.382 -0.224 1.00 74.19 105 ARG A N 1
ATOM 800 C CA . ARG A 1 105 ? -28.337 -6.371 -1.680 1.00 74.19 105 ARG A CA 1
ATOM 801 C C . ARG A 1 105 ? -28.737 -5.015 -2.265 1.00 74.19 105 ARG A C 1
ATOM 803 O O . ARG A 1 105 ? -29.701 -4.390 -1.800 1.00 74.19 105 ARG A O 1
ATOM 810 N N . SER A 1 106 ? -28.018 -4.614 -3.312 1.00 76.19 106 SER A N 1
ATOM 811 C CA . SER A 1 106 ? -28.363 -3.469 -4.158 1.00 76.19 106 SER A CA 1
ATOM 812 C C . SER A 1 106 ? -29.784 -3.594 -4.723 1.00 76.19 106 SER A C 1
ATOM 814 O O . SER A 1 106 ? -30.239 -4.698 -5.029 1.00 76.19 106 SER A O 1
ATOM 816 N N . ARG A 1 107 ? -30.484 -2.460 -4.850 1.00 68.50 107 ARG A N 1
ATOM 817 C CA . ARG A 1 107 ? -31.820 -2.345 -5.464 1.00 68.50 107 ARG A CA 1
ATOM 818 C C . ARG A 1 107 ? -31.712 -1.620 -6.808 1.00 68.50 107 ARG A C 1
ATOM 820 O O . ARG A 1 107 ? -32.189 -0.503 -6.951 1.00 68.50 107 ARG A O 1
ATOM 827 N N . GLY A 1 108 ? -31.052 -2.250 -7.777 1.00 65.06 108 GLY A N 1
ATOM 828 C CA . GLY A 1 108 ? -30.974 -1.752 -9.153 1.00 65.06 108 GLY A CA 1
ATOM 829 C C . GLY A 1 108 ? -29.612 -2.007 -9.784 1.00 65.06 108 GLY A C 1
ATOM 830 O O . GLY A 1 108 ? -29.451 -2.939 -10.568 1.00 65.06 108 GLY A O 1
ATOM 831 N N . ARG A 1 109 ? -28.612 -1.197 -9.428 1.00 69.44 109 ARG A N 1
ATOM 832 C CA . ARG A 1 109 ? -27.271 -1.266 -10.025 1.00 69.44 109 ARG A CA 1
ATOM 833 C C . ARG A 1 109 ? -26.474 -2.447 -9.467 1.00 69.44 109 ARG A C 1
ATOM 835 O O . ARG A 1 109 ? -26.330 -2.569 -8.253 1.00 69.44 109 ARG A O 1
ATOM 842 N N . GLN A 1 110 ? -25.944 -3.325 -10.317 1.00 67.69 110 GLN A N 1
ATOM 843 C CA . GLN A 1 110 ? -25.068 -4.402 -9.840 1.00 67.69 110 GLN A CA 1
ATOM 844 C C . GLN A 1 110 ? -23.826 -3.813 -9.159 1.00 67.69 110 GLN A C 1
ATOM 846 O O . GLN A 1 110 ? -23.298 -2.790 -9.594 1.00 67.69 110 GLN A O 1
ATOM 851 N N . SER A 1 111 ? -23.386 -4.445 -8.070 1.00 67.12 111 SER A N 1
ATOM 852 C CA . SER A 1 111 ? -22.173 -4.013 -7.381 1.00 67.12 111 SER A CA 1
ATOM 853 C C . SER A 1 111 ? -20.957 -4.212 -8.277 1.00 67.12 111 SER A C 1
ATOM 855 O O . SER A 1 111 ? -20.849 -5.239 -8.945 1.00 67.12 111 SER A O 1
ATOM 857 N N . ALA A 1 112 ? -20.020 -3.263 -8.243 1.00 67.62 112 ALA A N 1
ATOM 858 C CA . ALA A 1 112 ? -18.715 -3.422 -8.882 1.00 67.62 112 ALA A CA 1
ATOM 859 C C . ALA A 1 112 ? -17.919 -4.601 -8.285 1.00 67.62 112 ALA A C 1
ATOM 861 O O . ALA A 1 112 ? -17.035 -5.158 -8.935 1.00 67.62 112 ALA A O 1
ATOM 862 N N . TYR A 1 113 ? -18.248 -5.014 -7.056 1.00 69.38 113 TYR A N 1
ATOM 863 C CA . TYR A 1 113 ? -17.582 -6.112 -6.372 1.00 69.38 113 TYR A CA 1
ATOM 864 C C . TYR A 1 113 ? -18.330 -7.430 -6.549 1.00 69.38 113 TYR A C 1
ATOM 866 O O . TYR A 1 113 ? -19.529 -7.546 -6.286 1.00 69.38 113 TYR A O 1
ATOM 874 N N . SER A 1 114 ? -17.584 -8.474 -6.919 1.00 72.44 114 SER A N 1
ATOM 875 C CA . SER A 1 114 ? -18.126 -9.829 -6.962 1.00 72.44 114 SER A CA 1
ATOM 876 C C . SER A 1 114 ? -18.613 -10.270 -5.567 1.00 72.44 114 SER A C 1
ATOM 878 O O . SER A 1 114 ? -17.992 -9.935 -4.551 1.00 72.44 114 SER A O 1
ATOM 880 N N . PRO A 1 115 ? -19.655 -11.118 -5.471 1.00 70.94 115 PRO A N 1
ATOM 881 C CA . PRO A 1 115 ? -20.096 -11.684 -4.193 1.00 70.94 115 PRO A CA 1
ATOM 882 C C . PRO A 1 115 ? -18.996 -12.443 -3.432 1.00 70.94 115 PRO A C 1
ATOM 884 O O . PRO A 1 115 ? -19.081 -12.612 -2.216 1.00 70.94 115 PRO A O 1
ATOM 887 N N . ARG A 1 116 ? -17.960 -12.935 -4.130 1.00 73.69 116 ARG A N 1
ATOM 888 C CA . ARG A 1 116 ? -16.777 -13.545 -3.503 1.00 73.69 116 ARG A CA 1
ATOM 889 C C . ARG A 1 116 ? -15.931 -12.499 -2.772 1.00 73.69 116 ARG A C 1
ATOM 891 O O . ARG A 1 116 ? -15.580 -12.747 -1.623 1.00 73.69 116 ARG A O 1
ATOM 898 N N . HIS A 1 117 ? -15.680 -11.339 -3.385 1.00 71.81 117 HIS A N 1
ATOM 899 C CA . HIS A 1 117 ? -14.923 -10.244 -2.765 1.00 71.81 117 HIS A CA 1
ATOM 900 C C . HIS A 1 117 ? -15.644 -9.675 -1.543 1.00 71.81 117 HIS A C 1
ATOM 902 O O . HIS A 1 117 ? -15.040 -9.563 -0.482 1.00 71.81 117 HIS A O 1
ATOM 908 N N . ILE A 1 118 ? -16.954 -9.431 -1.645 1.00 71.25 118 ILE A N 1
ATOM 909 C CA . ILE A 1 118 ? -17.750 -8.924 -0.516 1.00 71.25 118 ILE A CA 1
ATOM 910 C C . ILE A 1 118 ? -17.684 -9.900 0.670 1.00 71.25 118 ILE A C 1
ATOM 912 O O . ILE A 1 118 ? -17.442 -9.488 1.800 1.00 71.25 118 ILE A O 1
ATOM 916 N N . ARG A 1 119 ? -17.822 -11.212 0.424 1.00 72.94 119 ARG A N 1
ATOM 917 C CA . ARG A 1 119 ? -17.681 -12.231 1.480 1.00 72.94 119 ARG A CA 1
ATOM 918 C C . ARG A 1 119 ? -16.282 -12.276 2.087 1.00 72.94 119 ARG A C 1
ATOM 920 O O . ARG A 1 119 ? -16.172 -12.474 3.291 1.00 72.94 119 ARG A O 1
ATOM 927 N N . ALA A 1 120 ? -15.232 -12.125 1.282 1.00 70.44 120 ALA A N 1
ATOM 928 C CA . ALA A 1 120 ? -13.861 -12.091 1.784 1.00 70.44 120 ALA A CA 1
ATOM 929 C C . ALA A 1 120 ? -13.638 -10.886 2.709 1.00 70.44 120 ALA A C 1
ATOM 931 O O . ALA A 1 120 ? -13.080 -11.048 3.790 1.00 70.44 120 ALA A O 1
ATOM 932 N N . ILE A 1 121 ? -14.154 -9.714 2.331 1.00 70.81 121 ILE A N 1
ATOM 933 C CA . ILE A 1 121 ? -14.027 -8.494 3.131 1.00 70.81 121 ILE A CA 1
ATOM 934 C C . ILE A 1 121 ? -14.833 -8.605 4.425 1.00 70.81 121 ILE A C 1
ATOM 936 O O . ILE A 1 121 ? -14.295 -8.353 5.496 1.00 70.81 121 ILE A O 1
ATOM 940 N N . VAL A 1 122 ? -16.082 -9.078 4.363 1.00 70.19 122 VAL A N 1
ATOM 941 C CA . VAL A 1 122 ? -16.888 -9.309 5.572 1.00 70.19 122 VAL A CA 1
ATOM 942 C C . VAL A 1 122 ? -16.200 -10.298 6.515 1.00 70.19 122 VAL A C 1
ATOM 944 O O . VAL A 1 122 ? -16.159 -10.052 7.714 1.00 70.19 122 VAL A O 1
ATOM 947 N N . ARG A 1 123 ? -15.598 -11.379 6.003 1.00 69.56 123 ARG A N 1
ATOM 948 C CA . ARG A 1 123 ? -14.817 -12.325 6.826 1.00 69.56 123 ARG A CA 1
ATOM 949 C C . ARG A 1 123 ? -13.585 -11.682 7.459 1.00 69.56 123 ARG A C 1
ATOM 951 O O . ARG A 1 123 ? -13.301 -11.955 8.618 1.00 69.56 123 ARG A O 1
ATOM 958 N N . ALA A 1 124 ? -12.874 -10.835 6.717 1.00 64.75 124 ALA A N 1
ATOM 959 C CA . ALA A 1 124 ? -11.722 -10.109 7.241 1.00 64.75 124 ALA A CA 1
ATOM 960 C C . ALA A 1 124 ? -12.126 -9.129 8.357 1.00 64.75 124 ALA A C 1
ATOM 962 O O . ALA A 1 124 ? -11.449 -9.060 9.376 1.00 64.75 124 ALA A O 1
ATOM 963 N N . VAL A 1 125 ? -13.250 -8.423 8.190 1.00 63.59 125 VAL A N 1
ATOM 964 C CA . VAL A 1 125 ? -13.757 -7.427 9.151 1.00 63.59 125 VAL A CA 1
ATOM 965 C C . VAL A 1 125 ? -14.375 -8.074 10.394 1.00 63.59 125 VAL A C 1
ATOM 967 O O . VAL A 1 125 ? -14.210 -7.564 11.494 1.00 63.59 125 VAL A O 1
ATOM 970 N N . THR A 1 126 ? -15.072 -9.203 10.247 1.00 65.31 126 THR A N 1
ATOM 971 C CA . THR A 1 126 ? -15.777 -9.881 11.357 1.00 65.31 126 THR A CA 1
ATOM 972 C C . THR A 1 126 ? -14.897 -10.837 12.165 1.00 65.31 126 THR A C 1
ATOM 974 O O . THR A 1 126 ? -15.392 -11.506 13.065 1.00 65.31 126 THR A O 1
ATOM 977 N N . GLY A 1 127 ? -13.603 -10.950 11.849 1.00 58.31 127 GLY A N 1
ATOM 978 C CA . GLY A 1 127 ? -12.658 -11.789 12.595 1.00 58.31 127 GLY A CA 1
ATOM 979 C C . GLY A 1 127 ? -12.885 -13.306 12.482 1.00 58.31 127 GLY A C 1
ATOM 980 O O . GLY A 1 127 ? -12.064 -14.073 12.986 1.00 58.31 127 GLY A O 1
ATOM 981 N N . VAL A 1 128 ? -13.935 -13.773 11.790 1.00 44.44 128 VAL A N 1
ATOM 982 C CA . VAL A 1 128 ? -14.194 -15.204 11.556 1.00 44.44 128 VAL A CA 1
ATOM 983 C C . VAL A 1 128 ? -13.211 -15.722 10.506 1.00 44.44 128 VAL A C 1
ATOM 985 O O . VAL A 1 128 ? -13.498 -15.786 9.306 1.00 44.44 128 VAL A O 1
ATOM 988 N N . ARG A 1 129 ? -12.008 -16.080 10.963 1.00 48.31 129 ARG A N 1
ATOM 989 C CA . ARG A 1 129 ? -11.004 -16.749 10.137 1.00 48.31 129 ARG A CA 1
ATOM 990 C C . ARG A 1 129 ? -11.481 -18.175 9.848 1.00 48.31 129 ARG A C 1
ATOM 992 O O . ARG A 1 129 ? -11.647 -18.945 10.793 1.00 48.31 129 ARG A O 1
ATOM 999 N N . PRO A 1 130 ? -11.670 -18.586 8.580 1.00 42.34 130 PRO A N 1
ATOM 1000 C CA . PRO A 1 130 ? -11.653 -20.008 8.287 1.00 42.34 130 PRO A CA 1
ATOM 1001 C C . PRO A 1 130 ? -10.287 -20.541 8.723 1.00 42.34 130 PRO A C 1
ATOM 1003 O O . PRO A 1 130 ? -9.260 -19.920 8.443 1.00 42.34 130 PRO A O 1
ATOM 1006 N N . SER A 1 131 ? -10.277 -21.679 9.408 1.00 40.06 131 SER A N 1
ATOM 1007 C CA . SER A 1 131 ? -9.084 -22.501 9.559 1.00 40.06 131 SER A CA 1
ATOM 1008 C C . SER A 1 131 ? -8.553 -22.782 8.155 1.00 40.06 131 SER A C 1
ATOM 1010 O O . SER A 1 131 ? -9.091 -23.596 7.408 1.00 40.06 131 SER A O 1
ATOM 1012 N N . THR A 1 132 ? -7.541 -22.023 7.741 1.00 43.34 132 THR A N 1
ATOM 1013 C CA . THR A 1 132 ? -6.853 -22.259 6.477 1.00 43.34 132 THR A CA 1
ATOM 1014 C C . THR A 1 132 ? -6.342 -23.697 6.479 1.00 43.34 132 THR A C 1
ATOM 1016 O O . THR A 1 132 ? -5.825 -24.144 7.511 1.00 43.34 132 THR A O 1
ATOM 1019 N N . PRO A 1 133 ? -6.462 -24.438 5.361 1.00 38.31 133 PRO A N 1
ATOM 1020 C CA . PRO A 1 133 ? -5.848 -25.749 5.258 1.00 38.31 133 PRO A CA 1
ATOM 1021 C C . PRO A 1 133 ? -4.360 -25.619 5.589 1.00 38.31 133 PRO A C 1
ATOM 1023 O O . PRO A 1 133 ? -3.703 -24.644 5.224 1.00 38.31 133 PRO A O 1
ATOM 1026 N N . ARG A 1 134 ? -3.872 -26.609 6.333 1.00 39.41 134 ARG A N 1
ATOM 1027 C CA . ARG A 1 134 ? -2.613 -26.711 7.093 1.00 39.41 134 ARG A CA 1
ATOM 1028 C C . ARG A 1 134 ? -1.308 -26.540 6.279 1.00 39.41 134 ARG A C 1
ATOM 1030 O O . ARG A 1 134 ? -0.252 -26.934 6.755 1.00 39.41 134 ARG A O 1
ATOM 1037 N N . HIS A 1 135 ? -1.357 -25.973 5.071 1.00 37.34 135 HIS A N 1
ATOM 1038 C CA . HIS A 1 135 ? -0.266 -25.963 4.093 1.00 37.34 135 HIS A CA 1
ATOM 1039 C C . HIS A 1 135 ? 0.504 -24.640 3.919 1.00 37.34 135 HIS A C 1
ATOM 1041 O O . HIS A 1 135 ? 1.491 -24.647 3.196 1.00 37.34 135 HIS A O 1
ATOM 1047 N N . GLN A 1 136 ? 0.153 -23.537 4.597 1.00 43.91 136 GLN A N 1
ATOM 1048 C CA . GLN A 1 136 ? 0.927 -22.271 4.522 1.00 43.91 136 GLN A CA 1
ATOM 1049 C C . GLN A 1 136 ? 1.581 -21.832 5.846 1.00 43.91 136 GLN A C 1
ATOM 1051 O O . GLN A 1 136 ? 2.374 -20.892 5.883 1.00 43.91 136 GLN A O 1
ATOM 1056 N N . SER A 1 137 ? 1.320 -22.533 6.951 1.00 42.88 137 SER A N 1
ATOM 1057 C CA . SER A 1 137 ? 1.847 -22.196 8.283 1.00 42.88 137 SER A CA 1
ATOM 1058 C C . SER A 1 137 ? 3.374 -22.330 8.406 1.00 42.88 137 SER A C 1
ATOM 1060 O O . SER A 1 137 ? 3.978 -21.667 9.249 1.00 42.88 137 SER A O 1
ATOM 1062 N N . HIS A 1 138 ? 4.022 -23.126 7.548 1.00 42.81 138 HIS A N 1
ATOM 1063 C CA . HIS A 1 138 ? 5.485 -23.238 7.531 1.00 42.81 138 HIS A CA 1
ATOM 1064 C C . HIS A 1 138 ? 6.181 -22.024 6.890 1.00 42.81 138 HIS A C 1
ATOM 1066 O O . HIS A 1 138 ? 7.312 -21.714 7.262 1.00 42.81 138 HIS A O 1
ATOM 1072 N N . GLU A 1 139 ? 5.508 -21.287 6.001 1.00 53.03 139 GLU A N 1
ATOM 1073 C CA . GLU A 1 139 ? 6.068 -20.091 5.358 1.00 53.03 139 GLU A CA 1
ATOM 1074 C C . GLU A 1 139 ? 6.014 -18.872 6.296 1.00 53.03 139 GLU A C 1
ATOM 1076 O O . GLU A 1 139 ? 6.996 -18.143 6.424 1.00 53.03 139 GLU A O 1
ATOM 1081 N N . ALA A 1 140 ? 4.927 -18.719 7.065 1.00 50.00 140 ALA A N 1
ATOM 1082 C CA . ALA A 1 140 ? 4.780 -17.655 8.066 1.00 50.00 140 ALA A CA 1
ATOM 1083 C C . ALA A 1 140 ? 5.830 -17.735 9.194 1.00 50.00 140 ALA A C 1
ATOM 1085 O O . ALA A 1 140 ? 6.436 -16.727 9.560 1.00 50.00 140 ALA A O 1
ATOM 1086 N N . LEU A 1 141 ? 6.116 -18.940 9.704 1.00 54.16 141 LEU A N 1
ATOM 1087 C CA . LEU A 1 141 ? 7.218 -19.161 10.653 1.00 54.16 141 LEU A CA 1
ATOM 1088 C C . LEU A 1 141 ? 8.597 -18.956 9.995 1.00 54.16 141 LEU A C 1
ATOM 1090 O O . LEU A 1 141 ? 9.537 -18.516 10.658 1.00 54.16 141 LEU A O 1
ATOM 1094 N N . GLY A 1 142 ? 8.722 -19.228 8.693 1.00 58.03 142 GLY A N 1
ATOM 1095 C CA . GLY A 1 142 ? 9.913 -18.927 7.894 1.00 58.03 142 GLY A CA 1
ATOM 1096 C C . GLY A 1 142 ? 10.173 -17.424 7.718 1.00 58.03 142 GLY A C 1
ATOM 1097 O O . GLY A 1 142 ? 11.328 -16.993 7.743 1.00 58.03 142 GLY A O 1
ATOM 1098 N N . LEU A 1 143 ? 9.121 -16.604 7.627 1.00 60.62 143 LEU A N 1
ATOM 1099 C CA . LEU A 1 143 ? 9.212 -15.137 7.562 1.00 60.62 143 LEU A CA 1
ATOM 1100 C C . LEU A 1 143 ? 9.759 -14.535 8.863 1.00 60.62 143 LEU A C 1
ATOM 1102 O O . LEU A 1 143 ? 10.590 -13.629 8.814 1.00 60.62 143 LEU A O 1
ATOM 1106 N N . LEU A 1 144 ? 9.379 -15.096 10.017 1.00 59.47 144 LEU A N 1
ATOM 1107 C CA . LEU A 1 144 ? 9.944 -14.739 11.329 1.00 59.47 144 LEU A CA 1
ATOM 1108 C C . LEU A 1 144 ? 11.427 -15.142 11.458 1.00 59.47 144 LEU A C 1
ATOM 1110 O O . LEU A 1 144 ? 12.202 -14.513 12.187 1.00 59.47 144 LEU A O 1
ATOM 1114 N N . ARG A 1 145 ? 11.837 -16.188 10.730 1.00 61.16 145 ARG A N 1
ATOM 1115 C CA . ARG A 1 145 ? 13.208 -16.724 10.707 1.00 61.16 145 ARG A CA 1
ATOM 1116 C C . ARG A 1 145 ? 14.120 -16.090 9.644 1.00 61.16 145 ARG A C 1
ATOM 1118 O O . ARG A 1 145 ? 15.312 -16.383 9.641 1.00 61.16 145 ARG A O 1
ATOM 1125 N N . SER A 1 146 ? 13.615 -15.213 8.777 1.00 54.66 146 SER A N 1
ATOM 1126 C CA . SER A 1 146 ? 14.380 -14.561 7.696 1.00 54.66 146 SER A CA 1
ATOM 1127 C C . SER A 1 146 ? 14.565 -13.045 7.927 1.00 54.66 146 SER A C 1
ATOM 1129 O O . SER A 1 146 ? 14.001 -12.488 8.871 1.00 54.66 146 SER A O 1
ATOM 1131 N N . PRO A 1 147 ? 15.333 -12.359 7.055 1.00 62.12 147 PRO A N 1
ATOM 1132 C CA . PRO A 1 147 ? 16.766 -12.023 7.148 1.00 62.12 147 PRO A CA 1
ATOM 1133 C C . PRO A 1 147 ? 17.165 -11.095 8.324 1.00 62.12 147 PRO A C 1
ATOM 1135 O O . PRO A 1 147 ? 16.334 -10.624 9.095 1.00 62.12 147 PRO A O 1
ATOM 1138 N N . ARG A 1 148 ? 18.480 -10.839 8.454 1.00 63.75 148 ARG A N 1
ATOM 1139 C CA . ARG A 1 148 ? 19.103 -10.008 9.503 1.00 63.75 148 ARG A CA 1
ATOM 1140 C C . ARG A 1 148 ? 18.544 -8.584 9.472 1.00 63.75 148 ARG A C 1
ATOM 1142 O O . ARG A 1 148 ? 18.764 -7.855 8.511 1.00 63.75 148 ARG A O 1
ATOM 1149 N N . VAL A 1 149 ? 17.862 -8.189 10.538 1.00 69.94 149 VAL A N 1
ATOM 1150 C CA . VAL A 1 149 ? 17.579 -6.784 10.844 1.00 69.94 149 VAL A CA 1
ATOM 1151 C C . VAL A 1 149 ? 18.652 -6.332 11.837 1.00 69.94 149 VAL A C 1
ATOM 1153 O O . VAL A 1 149 ? 19.081 -7.131 12.672 1.00 69.94 149 VAL A O 1
ATOM 1156 N N . LYS A 1 150 ? 19.171 -5.108 11.710 1.00 77.12 150 LYS A N 1
ATOM 1157 C CA . LYS A 1 150 ? 20.206 -4.601 12.624 1.00 77.12 150 LYS A CA 1
ATOM 1158 C C . LYS A 1 150 ? 19.525 -4.049 13.868 1.00 77.12 150 LYS A C 1
ATOM 1160 O O . LYS A 1 150 ? 18.474 -3.430 13.752 1.00 77.12 150 LYS A O 1
ATOM 1165 N N . ALA A 1 151 ? 20.129 -4.249 15.034 1.00 75.25 151 ALA A N 1
ATOM 1166 C CA . ALA A 1 151 ? 19.679 -3.575 16.243 1.00 75.25 151 ALA A CA 1
ATOM 1167 C C . ALA A 1 151 ? 19.819 -2.048 16.078 1.00 75.25 151 ALA A C 1
ATOM 1169 O O . ALA A 1 151 ? 20.873 -1.553 15.671 1.00 75.25 151 ALA A O 1
ATOM 1170 N N . SER A 1 152 ? 18.749 -1.323 16.374 1.00 77.06 152 SER A N 1
ATOM 1171 C CA . SER A 1 152 ? 18.678 0.131 16.454 1.00 77.06 152 SER A CA 1
ATOM 1172 C C . SER A 1 152 ? 18.642 0.555 17.918 1.00 77.06 152 SER A C 1
ATOM 1174 O O . SER A 1 152 ? 18.142 -0.167 18.777 1.00 77.06 152 SER A O 1
ATOM 1176 N N . VAL A 1 153 ? 19.169 1.746 18.192 1.00 75.19 153 VAL A N 1
ATOM 1177 C CA . VAL A 1 153 ? 19.175 2.365 19.529 1.00 75.19 153 VAL A CA 1
ATOM 1178 C C . VAL A 1 153 ? 17.826 3.038 19.836 1.00 75.19 153 VAL A C 1
ATOM 1180 O O . VAL A 1 153 ? 17.605 3.530 20.938 1.00 75.19 153 VAL A O 1
ATOM 1183 N N . LYS A 1 154 ? 16.908 3.088 18.864 1.00 78.19 154 LYS A N 1
ATOM 1184 C CA . LYS A 1 154 ? 15.612 3.750 19.019 1.00 78.19 154 LYS A CA 1
ATOM 1185 C C . LYS A 1 154 ? 14.724 3.015 20.022 1.00 78.19 154 LYS A C 1
ATOM 1187 O O . LYS A 1 154 ? 14.533 1.803 19.929 1.00 78.19 154 LYS A O 1
ATOM 1192 N N . ALA A 1 155 ? 14.162 3.783 20.953 1.00 74.56 155 ALA A N 1
ATOM 1193 C CA . ALA A 1 155 ? 13.150 3.300 21.880 1.00 74.56 155 ALA A CA 1
ATOM 1194 C C . ALA A 1 155 ? 11.854 2.939 21.138 1.00 74.56 155 ALA A C 1
ATOM 1196 O O . ALA A 1 155 ? 11.604 3.428 20.034 1.00 74.56 155 ALA A O 1
ATOM 1197 N N . ARG A 1 156 ? 11.040 2.085 21.767 1.00 74.75 156 ARG A N 1
ATOM 1198 C CA . ARG A 1 156 ? 9.689 1.772 21.294 1.00 74.75 156 ARG A CA 1
ATOM 1199 C C . ARG A 1 156 ? 8.848 3.044 21.342 1.00 74.75 156 ARG A C 1
ATOM 1201 O O . ARG A 1 156 ? 8.857 3.754 22.343 1.00 74.75 156 ARG A O 1
ATOM 1208 N N . ASP A 1 157 ? 8.143 3.323 20.260 1.00 71.38 157 ASP A N 1
ATOM 1209 C CA . ASP A 1 157 ? 7.379 4.555 20.083 1.00 71.38 157 ASP A CA 1
ATOM 1210 C C . ASP A 1 157 ? 5.971 4.230 19.574 1.00 71.38 157 ASP A C 1
ATOM 1212 O O . ASP A 1 157 ? 5.757 3.240 18.869 1.00 71.38 157 ASP A O 1
ATOM 1216 N N . PHE A 1 158 ? 5.015 5.099 19.889 1.00 62.25 158 PHE A N 1
ATOM 1217 C CA . PHE A 1 158 ? 3.665 5.091 19.339 1.00 62.25 158 PHE A CA 1
ATOM 1218 C C . PHE A 1 158 ? 3.636 5.060 17.803 1.00 62.25 158 PHE A C 1
ATOM 1220 O O . PHE A 1 158 ? 2.784 4.401 17.212 1.00 62.25 158 PHE A O 1
ATOM 1227 N N . LEU A 1 159 ? 4.580 5.736 17.135 1.00 61.97 159 LEU A N 1
ATOM 1228 C CA . LEU A 1 159 ? 4.710 5.694 15.670 1.00 61.97 159 LEU A CA 1
ATOM 1229 C C . LEU A 1 159 ? 5.461 4.463 15.157 1.00 61.97 159 LEU A C 1
ATOM 1231 O O . LEU A 1 159 ? 6.015 4.507 14.056 1.00 61.97 159 LEU A O 1
ATOM 1235 N N . PHE A 1 160 ? 5.489 3.377 15.932 1.00 67.88 160 PHE A N 1
ATOM 1236 C CA . PHE A 1 160 ? 6.022 2.093 15.489 1.00 67.88 160 PHE A CA 1
ATOM 1237 C C . PHE A 1 160 ? 7.533 2.123 15.188 1.00 67.88 160 PHE A C 1
ATOM 1239 O O . PHE A 1 160 ? 8.069 1.233 14.528 1.00 67.88 160 PHE A O 1
ATOM 1246 N N . GLU A 1 161 ? 8.247 3.134 15.700 1.00 73.00 161 GLU A N 1
ATOM 1247 C CA . GLU A 1 161 ? 9.707 3.100 15.766 1.00 73.00 161 GLU A CA 1
ATOM 1248 C C . GLU A 1 161 ? 10.145 2.175 16.899 1.00 73.00 161 GLU A C 1
ATOM 1250 O O . GLU A 1 161 ? 9.472 2.046 17.920 1.00 73.00 161 GLU A O 1
ATOM 1255 N N . GLY A 1 162 ? 11.265 1.489 16.704 1.00 74.12 162 GLY A N 1
ATOM 1256 C CA . GLY A 1 162 ? 11.716 0.500 17.664 1.00 74.12 162 GLY A CA 1
ATOM 1257 C C . GLY A 1 162 ? 13.102 -0.043 17.347 1.00 74.12 162 GLY A C 1
ATOM 1258 O O . GLY A 1 162 ? 13.838 0.544 16.545 1.00 74.12 162 GLY A O 1
ATOM 1259 N N . PRO A 1 163 ? 13.465 -1.173 17.969 1.00 73.12 163 PRO A N 1
ATOM 1260 C CA . PRO A 1 163 ? 14.848 -1.603 18.113 1.00 73.12 163 PRO A CA 1
ATOM 1261 C C . PRO A 1 163 ? 15.428 -2.253 16.856 1.00 73.12 163 PRO A C 1
ATOM 1263 O O . PRO A 1 163 ? 16.529 -2.795 16.921 1.00 73.12 163 PRO A O 1
ATOM 1266 N N . TYR A 1 164 ? 14.739 -2.235 15.714 1.00 79.94 164 TYR A N 1
ATOM 1267 C CA . TYR A 1 164 ? 15.231 -2.850 14.486 1.00 79.94 164 TYR A CA 1
ATOM 1268 C C . TYR A 1 164 ? 15.322 -1.864 13.308 1.00 79.94 164 TYR A C 1
ATOM 1270 O O . TYR A 1 164 ? 14.412 -1.084 13.034 1.00 79.94 164 TYR A O 1
ATOM 1278 N N . GLU A 1 165 ? 16.435 -1.918 12.575 1.00 78.00 165 GLU A N 1
ATOM 1279 C CA . GLU A 1 165 ? 16.732 -1.124 11.379 1.00 78.00 165 GLU A CA 1
ATOM 1280 C C . GLU A 1 165 ? 17.092 -1.995 10.166 1.00 78.00 165 GLU A C 1
ATOM 1282 O O . GLU A 1 165 ? 17.686 -3.070 10.283 1.00 78.00 165 GLU A O 1
ATOM 1287 N N . LYS A 1 166 ? 16.782 -1.495 8.963 1.00 76.06 166 LYS A N 1
ATOM 1288 C CA . LYS A 1 166 ? 17.051 -2.171 7.682 1.00 76.06 166 LYS A CA 1
ATOM 1289 C C . LYS A 1 166 ? 18.546 -2.522 7.562 1.00 76.06 166 LYS A C 1
ATOM 1291 O O . LYS A 1 166 ? 19.380 -1.621 7.589 1.00 76.06 166 LYS A O 1
ATOM 1296 N N . ALA A 1 167 ? 18.896 -3.800 7.367 1.00 64.50 167 ALA A N 1
ATOM 1297 C CA . ALA A 1 167 ? 20.298 -4.242 7.268 1.00 64.50 167 ALA A CA 1
ATOM 1298 C C . ALA A 1 167 ? 20.593 -5.103 6.022 1.00 64.50 167 ALA A C 1
ATOM 1300 O O . ALA A 1 167 ? 20.788 -6.316 6.122 1.00 64.50 167 ALA A O 1
ATOM 1301 N N . PRO A 1 168 ? 20.624 -4.498 4.825 1.00 65.38 168 PRO A N 1
ATOM 1302 C CA . PRO A 1 168 ? 20.900 -5.235 3.601 1.00 65.38 168 PRO A CA 1
ATOM 1303 C C . PRO A 1 168 ? 22.391 -5.468 3.336 1.00 65.38 168 PRO A C 1
ATOM 1305 O O . PRO A 1 168 ? 23.255 -4.752 3.838 1.00 65.38 168 PRO A O 1
ATOM 1308 N N . GLY A 1 169 ? 22.687 -6.453 2.480 1.00 64.00 169 GLY A N 1
ATOM 1309 C CA . GLY A 1 169 ? 24.012 -6.610 1.869 1.00 64.00 169 GLY A CA 1
ATOM 1310 C C . GLY A 1 169 ? 24.341 -5.449 0.918 1.00 64.00 169 GLY A C 1
ATOM 1311 O O . GLY A 1 169 ? 23.435 -4.798 0.401 1.00 64.00 169 GLY A O 1
ATOM 1312 N N . ALA A 1 170 ? 25.630 -5.195 0.667 1.00 64.00 170 ALA A N 1
ATOM 1313 C CA . ALA A 1 170 ? 26.124 -3.973 0.014 1.00 64.00 170 ALA A CA 1
ATOM 1314 C C . ALA A 1 170 ? 25.418 -3.605 -1.313 1.00 64.00 170 ALA A C 1
ATOM 1316 O O . ALA A 1 170 ? 25.016 -2.456 -1.496 1.00 64.00 170 ALA A O 1
ATOM 1317 N N . ALA A 1 171 ? 25.201 -4.572 -2.211 1.00 63.16 171 ALA A N 1
ATOM 1318 C CA . ALA A 1 171 ? 24.543 -4.334 -3.502 1.00 63.16 171 ALA A CA 1
ATOM 1319 C C . ALA A 1 171 ? 23.041 -4.018 -3.360 1.00 63.16 171 ALA A C 1
ATOM 1321 O O . ALA A 1 171 ? 22.534 -3.064 -3.951 1.00 63.16 171 ALA A O 1
ATOM 1322 N N . ALA A 1 172 ? 22.330 -4.774 -2.519 1.00 72.19 172 ALA A N 1
ATOM 1323 C CA . ALA A 1 172 ? 20.908 -4.548 -2.268 1.00 72.19 172 ALA A CA 1
ATOM 1324 C C . ALA A 1 172 ? 20.665 -3.248 -1.482 1.00 72.19 172 ALA A C 1
ATOM 1326 O O . ALA A 1 172 ? 19.649 -2.582 -1.665 1.00 72.19 172 ALA A O 1
ATOM 1327 N N . HIS A 1 173 ? 21.632 -2.841 -0.657 1.00 72.50 173 HIS A N 1
ATOM 1328 C CA . HIS A 1 173 ? 21.605 -1.571 0.053 1.00 72.50 173 HIS A CA 1
ATOM 1329 C C . HIS A 1 173 ? 21.655 -0.378 -0.909 1.00 72.50 173 HIS A C 1
ATOM 1331 O O . HIS A 1 173 ? 20.862 0.552 -0.758 1.00 72.50 173 HIS A O 1
ATOM 1337 N N . LEU A 1 174 ? 22.520 -0.419 -1.930 1.00 75.12 174 LEU A N 1
ATOM 1338 C CA . LEU A 1 174 ? 22.574 0.625 -2.956 1.00 75.12 174 LEU A CA 1
ATOM 1339 C C . LEU A 1 174 ? 21.252 0.706 -3.731 1.00 75.12 174 LEU A C 1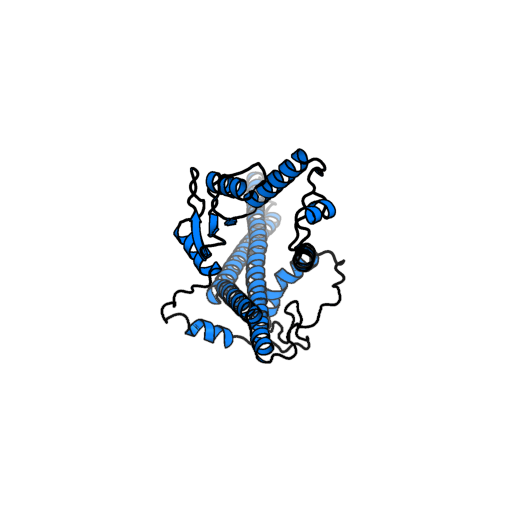
ATOM 1341 O O . LEU A 1 174 ? 20.670 1.785 -3.837 1.00 75.12 174 LEU A O 1
ATOM 1345 N N . ALA A 1 175 ? 20.739 -0.439 -4.189 1.00 78.62 175 ALA A N 1
ATOM 1346 C CA . ALA A 1 175 ? 19.470 -0.504 -4.909 1.00 78.62 175 ALA A CA 1
ATOM 1347 C C . ALA A 1 175 ? 18.298 0.011 -4.055 1.00 78.62 175 ALA A C 1
ATOM 1349 O O . ALA A 1 175 ? 17.535 0.859 -4.508 1.00 78.62 175 ALA A O 1
ATOM 1350 N N . SER A 1 176 ? 18.193 -0.391 -2.784 1.00 77.50 176 SER A N 1
ATOM 1351 C CA . SER A 1 176 ? 17.119 0.065 -1.884 1.00 77.50 176 SER A CA 1
ATOM 1352 C C . SER A 1 176 ? 17.117 1.575 -1.605 1.00 77.50 176 SER A C 1
ATOM 1354 O O . SER A 1 176 ? 16.127 2.092 -1.103 1.00 77.50 176 SER A O 1
ATOM 1356 N N . ARG A 1 177 ? 18.192 2.311 -1.926 1.00 84.12 177 ARG A N 1
ATOM 1357 C CA . ARG A 1 177 ? 18.289 3.760 -1.680 1.00 84.12 177 ARG A CA 1
ATOM 1358 C C . ARG A 1 177 ? 17.836 4.631 -2.848 1.00 84.12 177 ARG A C 1
ATOM 1360 O O . ARG A 1 177 ? 17.562 5.806 -2.613 1.00 84.12 177 ARG A O 1
ATOM 1367 N N . LEU A 1 178 ? 17.739 4.094 -4.067 1.00 85.06 178 LEU A N 1
ATOM 1368 C CA . LEU A 1 178 ? 17.390 4.880 -5.259 1.00 85.06 178 LEU A CA 1
ATOM 1369 C C . LEU A 1 178 ? 16.030 5.576 -5.107 1.00 85.06 178 LEU A C 1
ATOM 1371 O O . LEU A 1 178 ? 15.962 6.803 -5.162 1.00 85.06 178 LEU A O 1
ATOM 1375 N N . TYR A 1 179 ? 14.970 4.811 -4.844 1.00 85.69 179 TYR A N 1
ATOM 1376 C CA . TYR A 1 179 ? 13.618 5.344 -4.691 1.00 85.69 179 TYR A CA 1
ATOM 1377 C C . TYR A 1 179 ? 13.466 6.274 -3.468 1.00 85.69 179 TYR A C 1
ATOM 1379 O O . TYR A 1 179 ? 12.991 7.399 -3.643 1.00 85.69 179 TYR A O 1
ATOM 1387 N N . PRO A 1 180 ? 13.909 5.911 -2.243 1.00 83.12 180 PRO A N 1
ATOM 1388 C CA . PRO A 1 180 ? 13.806 6.810 -1.090 1.00 83.12 180 PRO A CA 1
ATOM 1389 C C . PRO A 1 180 ? 14.546 8.138 -1.268 1.00 83.12 180 PRO A C 1
ATOM 1391 O O . PRO A 1 180 ? 14.035 9.183 -0.865 1.00 83.12 180 PRO A O 1
ATOM 1394 N N . ASN A 1 181 ? 15.736 8.118 -1.877 1.00 86.62 181 ASN A N 1
ATOM 1395 C CA . ASN A 1 181 ? 16.494 9.341 -2.136 1.00 86.62 181 ASN A CA 1
ATOM 1396 C C . ASN A 1 181 ? 15.813 10.209 -3.192 1.00 86.62 181 ASN A C 1
ATOM 1398 O O . ASN A 1 181 ? 15.749 11.421 -3.012 1.00 86.62 181 ASN A O 1
ATOM 1402 N N . PHE A 1 182 ? 15.264 9.598 -4.246 1.00 85.06 182 PHE A N 1
ATOM 1403 C CA . PHE A 1 182 ? 14.476 10.304 -5.251 1.00 85.06 182 PHE A CA 1
ATOM 1404 C C . PHE A 1 182 ? 13.288 11.031 -4.609 1.00 85.06 182 PHE A C 1
ATOM 1406 O O . PHE A 1 182 ? 13.177 12.243 -4.744 1.00 85.06 182 PHE A O 1
ATOM 1413 N N . ILE A 1 183 ? 12.469 10.336 -3.812 1.00 81.06 183 ILE A N 1
ATOM 1414 C CA . ILE A 1 183 ? 11.330 10.947 -3.105 1.00 81.06 183 ILE A CA 1
ATOM 1415 C C . ILE A 1 183 ? 11.780 12.046 -2.136 1.00 81.06 183 ILE A C 1
ATOM 1417 O O . ILE A 1 183 ? 11.140 13.092 -2.045 1.00 81.06 183 ILE A O 1
ATOM 1421 N N . ARG A 1 184 ? 12.893 11.845 -1.420 1.00 82.94 184 ARG A N 1
ATOM 1422 C CA . ARG A 1 184 ? 13.434 12.849 -0.492 1.00 82.94 184 ARG A CA 1
ATOM 1423 C C . ARG A 1 184 ? 13.807 14.156 -1.195 1.00 82.94 184 ARG A C 1
ATOM 1425 O O . ARG A 1 184 ? 13.694 15.203 -0.565 1.00 82.94 184 ARG A O 1
ATOM 1432 N N . SER A 1 185 ? 14.215 14.108 -2.461 1.00 83.88 185 SER A N 1
ATOM 1433 C CA . SER A 1 185 ? 14.517 15.304 -3.258 1.00 83.88 185 SER A CA 1
ATOM 1434 C C . SER A 1 185 ? 13.279 16.143 -3.594 1.00 83.88 185 SER A C 1
ATOM 1436 O O . SER A 1 185 ? 13.423 17.339 -3.814 1.00 83.88 185 SER A O 1
ATOM 1438 N N . PHE A 1 186 ? 12.082 15.547 -3.591 1.00 79.94 186 PHE A N 1
ATOM 1439 C CA . PHE A 1 186 ? 10.808 16.238 -3.849 1.00 79.94 186 PHE A CA 1
ATOM 1440 C C . PHE A 1 186 ? 10.017 16.565 -2.578 1.00 79.94 186 PHE A C 1
ATOM 1442 O O . PHE A 1 186 ? 8.936 17.142 -2.662 1.00 79.94 186 PHE A O 1
ATOM 1449 N N . ARG A 1 187 ? 10.510 16.175 -1.397 1.00 74.12 187 ARG A N 1
ATOM 1450 C CA . ARG A 1 187 ? 9.814 16.428 -0.134 1.00 74.12 187 ARG A CA 1
ATOM 1451 C C . ARG A 1 187 ? 10.263 17.759 0.460 1.00 74.12 187 ARG A C 1
ATOM 1453 O O . ARG A 1 187 ? 11.438 17.904 0.806 1.00 74.12 187 ARG A O 1
ATOM 1460 N N . ASP A 1 188 ? 9.318 18.675 0.656 1.00 67.75 188 ASP A N 1
ATOM 1461 C CA . ASP A 1 188 ? 9.560 19.926 1.375 1.00 67.75 188 ASP A CA 1
ATOM 1462 C C . ASP A 1 188 ? 10.130 19.655 2.774 1.00 67.75 188 ASP A C 1
ATOM 1464 O O . ASP A 1 188 ? 9.717 18.737 3.493 1.00 67.75 188 ASP A O 1
ATOM 1468 N N . ARG A 1 189 ? 11.149 20.435 3.152 1.00 59.34 189 ARG A N 1
ATOM 1469 C CA . ARG A 1 189 ? 11.953 20.210 4.366 1.00 59.34 189 ARG A CA 1
ATOM 1470 C C . ARG A 1 189 ? 11.266 20.660 5.661 1.00 59.34 189 ARG A C 1
ATOM 1472 O O . 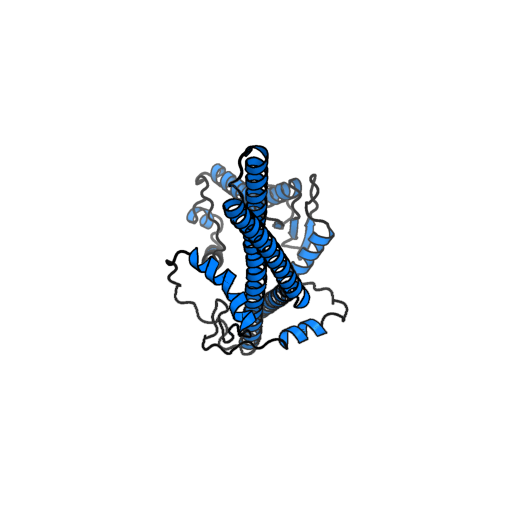ARG A 1 189 ? 11.833 20.463 6.731 1.00 59.34 189 ARG A O 1
ATOM 1479 N N . GLU A 1 190 ? 10.067 21.229 5.592 1.00 51.53 190 GLU A N 1
ATOM 1480 C CA . GLU A 1 190 ? 9.451 21.967 6.705 1.00 51.53 190 GLU A CA 1
ATOM 1481 C C . GLU A 1 190 ? 8.612 21.138 7.691 1.00 51.53 190 GLU A C 1
ATOM 1483 O O . GLU A 1 190 ? 7.849 21.696 8.475 1.00 51.53 190 GLU A O 1
ATOM 1488 N N . PHE A 1 191 ? 8.771 19.813 7.755 1.00 51.28 191 PHE A N 1
ATOM 1489 C CA . PHE A 1 191 ? 8.099 19.037 8.803 1.00 51.28 191 PHE A CA 1
ATOM 1490 C C . PHE A 1 191 ? 8.981 18.907 10.053 1.00 51.28 191 PHE A C 1
ATOM 1492 O O . PHE A 1 191 ? 9.766 17.964 10.192 1.00 51.28 191 PHE A O 1
ATOM 1499 N N . LYS A 1 192 ? 8.854 19.856 10.990 1.00 49.94 192 LYS A N 1
ATOM 1500 C CA . LYS A 1 192 ? 9.348 19.673 12.364 1.00 49.94 192 LYS A CA 1
ATOM 1501 C C . LYS A 1 192 ? 8.476 18.615 13.037 1.00 49.94 192 LYS A C 1
ATOM 1503 O O . LYS A 1 192 ? 7.356 18.900 13.449 1.00 49.94 192 LYS A O 1
ATOM 1508 N N . ALA A 1 193 ? 8.979 17.385 13.108 1.00 56.06 193 ALA A N 1
ATOM 1509 C CA . ALA A 1 193 ? 8.292 16.299 13.791 1.00 56.06 193 ALA A CA 1
ATOM 1510 C C . ALA A 1 193 ? 8.060 16.688 15.261 1.00 56.06 193 ALA A C 1
ATOM 1512 O O . ALA A 1 193 ? 9.016 16.945 15.995 1.00 56.06 193 ALA A O 1
ATOM 1513 N N . ALA A 1 194 ? 6.792 16.760 15.671 1.00 55.31 194 ALA A N 1
ATOM 1514 C CA . ALA A 1 194 ? 6.427 16.934 17.069 1.00 55.31 194 ALA A CA 1
ATOM 1515 C C . ALA A 1 194 ? 7.059 15.815 17.915 1.00 55.31 194 ALA A C 1
ATOM 1517 O O . ALA A 1 194 ? 7.262 14.697 17.429 1.00 55.31 194 ALA A O 1
ATOM 1518 N N . ARG A 1 195 ? 7.385 16.122 19.177 1.00 53.06 195 ARG A N 1
ATOM 1519 C CA . ARG A 1 195 ? 7.906 15.127 20.121 1.00 53.06 195 ARG A CA 1
ATOM 1520 C C . ARG A 1 195 ? 6.872 14.011 20.248 1.00 53.06 195 ARG A C 1
ATOM 1522 O O . ARG A 1 195 ? 5.728 14.263 20.617 1.00 53.06 195 ARG A O 1
ATOM 1529 N N . LYS A 1 196 ? 7.279 12.807 19.870 1.00 61.41 196 LYS A N 1
ATOM 1530 C CA . LYS A 1 196 ? 6.388 11.660 19.747 1.00 61.41 196 LYS A CA 1
ATOM 1531 C C . LYS A 1 196 ? 6.016 11.132 21.143 1.00 61.41 196 LYS A C 1
ATOM 1533 O O . LYS A 1 196 ? 6.862 11.195 22.041 1.00 61.41 196 LYS A O 1
ATOM 1538 N N . PRO A 1 197 ? 4.766 10.691 21.354 1.00 58.53 197 PRO A N 1
ATOM 1539 C CA . PRO A 1 197 ? 4.341 10.115 22.625 1.00 58.53 197 PRO A CA 1
ATOM 1540 C C . PRO A 1 197 ? 5.039 8.772 22.888 1.00 58.53 197 PRO A C 1
ATOM 1542 O O . PRO A 1 197 ? 5.430 8.070 21.957 1.00 58.53 197 PRO A O 1
ATOM 1545 N N . SER A 1 198 ? 5.210 8.424 24.164 1.00 65.19 198 SER A N 1
ATOM 1546 C CA . SER A 1 198 ? 5.815 7.155 24.575 1.00 65.19 198 SER A CA 1
ATOM 1547 C C . SER A 1 198 ? 4.932 5.958 24.215 1.00 65.19 198 SER A C 1
ATOM 1549 O O . SER A 1 198 ? 3.729 6.090 23.967 1.00 65.19 198 SER A O 1
ATOM 1551 N N . PHE A 1 199 ? 5.545 4.776 24.168 1.00 65.31 199 PHE A N 1
ATOM 1552 C CA . PHE A 1 199 ? 4.840 3.531 23.897 1.00 65.31 199 PHE A CA 1
ATOM 1553 C C . PHE A 1 199 ? 3.760 3.277 24.977 1.00 65.31 199 PHE A C 1
ATOM 1555 O O . PHE A 1 199 ? 4.088 3.294 26.162 1.00 65.31 199 PHE A O 1
ATOM 1562 N N . PRO A 1 200 ? 2.481 3.032 24.618 1.00 60.28 200 PRO A N 1
ATOM 1563 C CA . PRO A 1 200 ? 1.379 2.968 25.590 1.00 60.28 200 PRO A CA 1
ATOM 1564 C C . PRO A 1 200 ? 1.460 1.819 26.608 1.00 60.28 200 PRO A C 1
ATOM 1566 O O . PRO A 1 200 ? 0.769 1.861 27.621 1.00 60.28 200 PRO A O 1
ATOM 1569 N N . ALA A 1 201 ? 2.265 0.787 26.337 1.00 65.94 201 ALA A N 1
ATOM 1570 C CA . ALA A 1 201 ? 2.296 -0.463 27.095 1.00 65.94 201 ALA A CA 1
ATOM 1571 C C . ALA A 1 201 ? 3.711 -0.814 27.598 1.00 65.94 201 ALA A C 1
ATOM 1573 O O . ALA A 1 201 ? 4.163 -1.956 27.479 1.00 65.94 201 ALA A O 1
ATOM 1574 N N . GLU A 1 202 ? 4.426 0.171 28.154 1.00 67.25 202 GLU A N 1
ATOM 1575 C CA . GLU A 1 202 ? 5.783 -0.016 28.696 1.00 67.25 202 GLU A CA 1
ATOM 1576 C C . GLU A 1 202 ? 5.873 -1.108 29.773 1.00 67.25 202 GLU A C 1
ATOM 1578 O O . GLU A 1 202 ? 6.902 -1.766 29.853 1.00 67.25 202 GLU A O 1
ATOM 1583 N N . ASP A 1 203 ? 4.806 -1.399 30.520 1.00 73.88 203 ASP A N 1
ATOM 1584 C CA . ASP A 1 203 ? 4.841 -2.401 31.598 1.00 73.88 203 ASP A CA 1
ATOM 1585 C C . ASP A 1 203 ? 4.371 -3.808 31.171 1.00 73.88 203 ASP A C 1
ATOM 1587 O O . ASP A 1 203 ? 4.609 -4.797 31.872 1.00 73.88 203 ASP A O 1
ATOM 1591 N N . ASN A 1 204 ? 3.734 -3.949 30.001 1.00 79.00 204 ASN A N 1
ATOM 1592 C CA . ASN A 1 204 ? 3.184 -5.226 29.536 1.00 79.00 204 ASN A CA 1
ATOM 1593 C C . ASN A 1 204 ? 4.199 -5.983 28.661 1.00 79.00 204 ASN A C 1
ATOM 1595 O O . ASN A 1 204 ? 4.409 -5.667 27.489 1.00 79.00 204 ASN A O 1
ATOM 1599 N N . LYS A 1 205 ? 4.799 -7.044 29.216 1.00 79.75 205 LYS A N 1
ATOM 1600 C CA . LYS A 1 205 ? 5.781 -7.890 28.510 1.00 79.75 205 LYS A CA 1
ATOM 1601 C C . LYS A 1 205 ? 5.230 -8.527 27.230 1.00 79.75 205 LYS A C 1
ATOM 1603 O O . LYS A 1 205 ? 5.986 -8.709 26.279 1.00 79.75 205 LYS A O 1
ATOM 1608 N N . THR A 1 206 ? 3.942 -8.865 27.198 1.00 74.19 206 THR A N 1
ATOM 1609 C CA . THR A 1 206 ? 3.297 -9.462 26.021 1.00 74.19 206 THR A CA 1
ATOM 1610 C C . THR A 1 206 ? 3.144 -8.430 24.909 1.00 74.19 206 THR A C 1
ATOM 1612 O O . THR A 1 206 ? 3.501 -8.720 23.769 1.00 74.19 206 THR A O 1
ATOM 1615 N N . ALA A 1 207 ? 2.703 -7.215 25.245 1.00 73.06 207 ALA A N 1
ATOM 1616 C CA . ALA A 1 207 ? 2.607 -6.106 24.295 1.00 73.06 207 ALA A CA 1
ATOM 1617 C C . ALA A 1 207 ? 3.989 -5.728 23.740 1.00 73.06 207 ALA A C 1
ATOM 1619 O O . ALA A 1 207 ? 4.174 -5.638 22.532 1.00 73.06 207 ALA A O 1
ATOM 1620 N N . GLN A 1 208 ? 5.015 -5.633 24.597 1.00 77.75 208 GLN A N 1
ATOM 1621 C CA . GLN A 1 208 ? 6.395 -5.405 24.147 1.00 77.75 208 GLN A CA 1
ATOM 1622 C C . GLN A 1 208 ? 6.894 -6.496 23.190 1.00 77.75 208 GLN A C 1
ATOM 1624 O O . GLN A 1 208 ? 7.533 -6.193 22.184 1.00 77.75 208 GLN A O 1
ATOM 1629 N N . PHE A 1 209 ? 6.603 -7.766 23.490 1.00 80.25 209 PHE A N 1
ATOM 1630 C CA . PHE A 1 209 ? 6.978 -8.887 22.632 1.00 80.25 209 PHE A CA 1
ATOM 1631 C C . PHE A 1 209 ? 6.295 -8.796 21.262 1.00 80.25 209 PHE A C 1
ATOM 1633 O O . PHE A 1 209 ? 6.962 -8.910 20.232 1.00 80.25 209 PHE A O 1
ATOM 1640 N N . LEU A 1 210 ? 4.979 -8.568 21.231 1.00 78.50 210 LEU A N 1
ATOM 1641 C CA . LEU A 1 210 ? 4.226 -8.418 19.984 1.00 78.50 210 LEU A CA 1
ATOM 1642 C C . LEU A 1 210 ? 4.702 -7.203 19.184 1.00 78.50 210 LEU A C 1
ATOM 1644 O O . LEU A 1 210 ? 4.895 -7.320 17.972 1.00 78.50 210 LEU A O 1
ATOM 1648 N N . PHE A 1 211 ? 4.971 -6.086 19.860 1.00 81.81 211 PHE A N 1
ATOM 1649 C CA . PHE A 1 211 ? 5.509 -4.872 19.260 1.00 81.81 211 PHE A CA 1
ATOM 1650 C C . PHE A 1 211 ? 6.872 -5.101 18.606 1.00 81.81 211 PHE A C 1
ATOM 1652 O O . PHE A 1 211 ? 7.080 -4.685 17.470 1.00 81.81 211 PHE A O 1
ATOM 1659 N N . ASP A 1 212 ? 7.797 -5.795 19.272 1.00 80.88 212 ASP A N 1
ATOM 1660 C CA . ASP A 1 212 ? 9.129 -6.065 18.719 1.00 80.88 212 ASP A CA 1
ATOM 1661 C C . ASP A 1 212 ? 9.040 -6.896 17.431 1.00 80.88 212 ASP A C 1
ATOM 1663 O O . ASP A 1 212 ? 9.717 -6.612 16.437 1.00 80.88 212 ASP A O 1
ATOM 1667 N N . TYR A 1 213 ? 8.157 -7.898 17.411 1.00 83.00 213 TYR A N 1
ATOM 1668 C CA . TYR A 1 213 ? 7.900 -8.687 16.209 1.00 83.00 213 TYR A CA 1
ATOM 1669 C C . TYR A 1 213 ? 7.230 -7.868 15.111 1.00 83.00 213 TYR A C 1
ATOM 1671 O O . TYR A 1 213 ? 7.643 -7.948 13.951 1.00 83.00 213 TYR A O 1
ATOM 1679 N N . PHE A 1 214 ? 6.241 -7.055 15.469 1.00 85.00 214 PHE A N 1
ATOM 1680 C CA . PHE A 1 214 ? 5.588 -6.140 14.549 1.00 85.00 214 PHE A CA 1
ATOM 1681 C C . PHE A 1 214 ? 6.614 -5.185 13.913 1.00 85.00 214 PHE A C 1
ATOM 1683 O O . PHE A 1 214 ? 6.732 -5.143 12.686 1.00 85.00 214 PHE A O 1
ATOM 1690 N N . GLN A 1 215 ? 7.429 -4.505 14.719 1.00 86.12 215 GLN A N 1
ATOM 1691 C CA . GLN A 1 215 ? 8.395 -3.510 14.260 1.00 86.12 215 GLN A CA 1
ATOM 1692 C C . GLN A 1 215 ? 9.474 -4.141 13.377 1.00 86.12 215 GLN A C 1
ATOM 1694 O O . GLN A 1 215 ? 9.838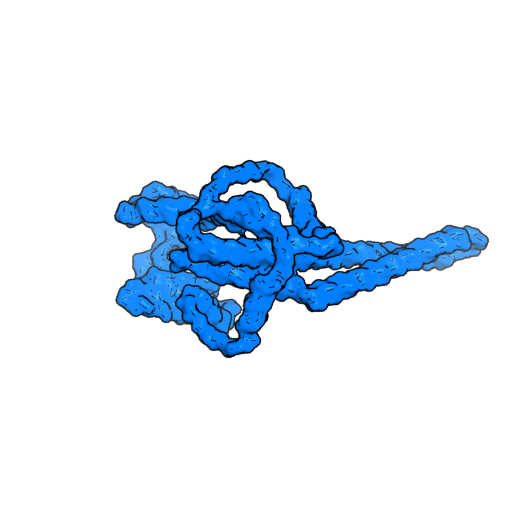 -3.589 12.335 1.00 86.12 215 GLN A O 1
ATOM 1699 N N . ARG A 1 216 ? 9.919 -5.357 13.717 1.00 84.56 216 ARG A N 1
ATOM 1700 C CA . ARG A 1 216 ? 10.814 -6.142 12.862 1.00 84.56 216 ARG A CA 1
ATOM 1701 C C . ARG A 1 216 ? 10.193 -6.421 11.492 1.00 84.56 216 ARG A C 1
ATOM 1703 O O . ARG A 1 216 ? 10.866 -6.283 10.468 1.00 84.56 216 ARG A O 1
ATOM 1710 N N . THR A 1 217 ? 8.928 -6.837 11.462 1.00 85.56 217 THR A N 1
ATOM 1711 C CA . THR A 1 217 ? 8.227 -7.156 10.210 1.00 85.56 217 THR A CA 1
ATOM 1712 C C . THR A 1 217 ? 7.940 -5.915 9.375 1.00 85.56 217 THR A C 1
ATOM 1714 O O . THR A 1 217 ? 8.110 -5.963 8.159 1.00 85.56 217 THR A O 1
ATOM 1717 N N . ASP A 1 218 ? 7.623 -4.783 10.003 1.00 86.19 218 ASP A N 1
ATOM 1718 C CA . ASP A 1 218 ? 7.414 -3.512 9.312 1.00 86.19 218 ASP A CA 1
ATOM 1719 C C . ASP A 1 218 ? 8.722 -2.951 8.724 1.00 86.19 218 ASP A C 1
ATOM 1721 O O . ASP A 1 218 ? 8.760 -2.504 7.571 1.00 86.19 218 ASP A O 1
ATOM 1725 N N . ALA A 1 219 ? 9.843 -3.085 9.444 1.00 85.31 219 ALA A N 1
ATOM 1726 C CA . ALA A 1 219 ? 11.166 -2.730 8.931 1.00 85.31 219 ALA A CA 1
ATOM 1727 C C . ALA A 1 219 ? 11.535 -3.545 7.675 1.00 85.31 219 ALA A C 1
ATOM 1729 O O . ALA A 1 219 ? 12.043 -2.987 6.693 1.00 85.31 219 ALA A O 1
ATOM 1730 N N . LEU A 1 220 ? 11.245 -4.852 7.676 1.00 85.56 220 LEU A N 1
ATOM 1731 C CA . LEU A 1 220 ? 11.456 -5.733 6.524 1.00 85.56 220 LEU A CA 1
ATOM 1732 C C . LEU A 1 220 ? 10.494 -5.426 5.372 1.00 85.56 220 LEU A C 1
ATOM 1734 O O . LEU A 1 220 ? 10.936 -5.351 4.224 1.00 85.56 220 LEU A O 1
ATOM 1738 N N . ALA A 1 221 ? 9.212 -5.185 5.660 1.00 87.50 221 ALA A N 1
ATOM 1739 C CA . ALA A 1 221 ? 8.224 -4.778 4.663 1.00 87.50 221 ALA A CA 1
ATOM 1740 C C . ALA A 1 221 ? 8.671 -3.499 3.946 1.00 87.50 221 ALA A C 1
ATOM 1742 O O . ALA A 1 221 ? 8.674 -3.437 2.716 1.00 87.50 221 ALA A O 1
ATOM 1743 N N . THR A 1 222 ? 9.123 -2.505 4.712 1.00 86.19 222 THR A N 1
ATOM 1744 C CA . THR A 1 222 ? 9.617 -1.239 4.167 1.00 86.19 222 THR A CA 1
ATOM 1745 C C . THR A 1 222 ? 10.873 -1.452 3.322 1.00 86.19 222 THR A C 1
ATOM 1747 O O . THR A 1 222 ? 10.994 -0.880 2.244 1.00 86.19 222 THR A O 1
ATOM 1750 N N . TYR A 1 223 ? 11.802 -2.302 3.765 1.00 85.31 223 TYR A N 1
ATOM 1751 C CA . TYR A 1 223 ? 13.000 -2.625 2.990 1.00 85.31 223 TYR A CA 1
ATOM 1752 C C . TYR A 1 223 ? 12.678 -3.276 1.632 1.00 85.31 223 TYR A C 1
ATOM 1754 O O . TYR A 1 223 ? 13.186 -2.822 0.606 1.00 85.31 223 TYR A O 1
ATOM 1762 N N . TYR A 1 224 ? 11.827 -4.307 1.602 1.00 85.94 224 TYR A N 1
ATOM 1763 C CA . TYR A 1 224 ? 11.453 -4.970 0.348 1.00 85.94 224 TYR A CA 1
ATOM 1764 C C . TYR A 1 224 ? 10.612 -4.070 -0.562 1.00 85.94 224 TYR A C 1
ATOM 1766 O O . TYR A 1 224 ? 10.799 -4.104 -1.777 1.00 85.94 224 TYR A O 1
ATOM 1774 N N . SER A 1 225 ? 9.759 -3.217 0.014 1.00 86.94 225 SER A N 1
ATOM 1775 C CA . SER A 1 225 ? 9.049 -2.167 -0.723 1.00 86.94 225 SER A CA 1
ATOM 1776 C C . SER A 1 225 ? 10.024 -1.219 -1.418 1.00 86.94 225 SER A C 1
ATOM 1778 O O . SER A 1 225 ? 9.886 -0.964 -2.612 1.00 86.94 225 SER A O 1
ATOM 1780 N N . ASP A 1 226 ? 11.012 -0.695 -0.688 1.00 87.62 226 ASP A N 1
ATOM 1781 C CA . ASP A 1 226 ? 12.002 0.229 -1.248 1.00 87.62 226 ASP A CA 1
ATOM 1782 C C . ASP A 1 226 ? 12.813 -0.436 -2.362 1.00 87.62 226 ASP A C 1
ATOM 1784 O O . ASP A 1 226 ? 13.038 0.167 -3.407 1.00 87.62 226 ASP A O 1
ATOM 1788 N N . LEU A 1 227 ? 13.211 -1.696 -2.173 1.00 87.38 227 LEU A N 1
ATOM 1789 C CA . LEU A 1 227 ? 13.973 -2.449 -3.164 1.00 87.38 227 LEU A CA 1
ATOM 1790 C C . LEU A 1 227 ? 13.167 -2.689 -4.447 1.00 87.38 227 LEU A C 1
ATOM 1792 O O . LEU A 1 227 ? 13.647 -2.375 -5.536 1.00 87.38 227 LEU A O 1
ATOM 1796 N N . HIS A 1 228 ? 11.932 -3.177 -4.315 1.00 87.62 228 HIS A N 1
ATOM 1797 C CA . HIS A 1 228 ? 11.037 -3.414 -5.445 1.00 87.62 228 HIS A CA 1
ATOM 1798 C C . HIS A 1 228 ? 10.733 -2.112 -6.205 1.00 87.62 228 HIS A C 1
ATOM 1800 O O . HIS A 1 228 ? 10.881 -2.053 -7.426 1.00 87.62 228 HIS A O 1
ATOM 1806 N N . ARG A 1 229 ? 10.395 -1.028 -5.490 1.00 89.81 229 ARG A N 1
ATOM 1807 C CA . ARG A 1 229 ? 10.115 0.286 -6.099 1.00 89.81 229 ARG A CA 1
ATOM 1808 C C . ARG A 1 229 ? 11.339 0.892 -6.778 1.00 89.81 229 ARG A C 1
ATOM 1810 O O . ARG A 1 229 ? 11.201 1.472 -7.850 1.00 89.81 229 ARG A O 1
ATOM 1817 N N . SER A 1 230 ? 12.529 0.747 -6.197 1.00 90.50 230 SER A N 1
ATOM 1818 C CA . SER A 1 230 ? 13.780 1.191 -6.820 1.00 90.50 230 SER A CA 1
ATOM 1819 C C . SER A 1 230 ? 14.080 0.454 -8.119 1.00 90.50 230 SER A C 1
ATOM 1821 O O . SER A 1 230 ? 14.494 1.081 -9.089 1.00 90.50 230 SER A O 1
ATOM 1823 N N . VAL A 1 231 ? 13.876 -0.864 -8.150 1.00 89.50 231 VAL A N 1
ATOM 1824 C CA . VAL A 1 231 ? 14.113 -1.680 -9.350 1.00 89.50 231 VAL A CA 1
ATOM 1825 C C . VAL A 1 231 ? 13.104 -1.329 -10.431 1.00 89.50 231 VAL A C 1
ATOM 1827 O O . VAL A 1 231 ? 13.492 -1.093 -11.571 1.00 89.50 231 VAL A O 1
ATOM 1830 N N . PHE A 1 232 ? 11.831 -1.204 -10.055 1.00 89.25 232 PHE A N 1
ATOM 1831 C CA . PHE A 1 232 ? 10.778 -0.728 -10.942 1.00 89.25 232 PHE A CA 1
ATOM 1832 C C . PHE A 1 232 ? 11.141 0.639 -11.536 1.00 89.25 232 PHE A C 1
ATOM 1834 O O . PHE A 1 232 ? 11.211 0.779 -12.752 1.00 89.25 232 PHE A O 1
ATOM 1841 N N . MET A 1 233 ? 11.488 1.624 -10.701 1.00 91.44 233 MET A N 1
ATOM 1842 C CA . MET A 1 233 ? 11.917 2.956 -11.146 1.00 91.44 233 MET A CA 1
ATOM 1843 C C . MET A 1 233 ? 13.131 2.898 -12.086 1.00 91.44 233 MET A C 1
ATOM 1845 O O . MET A 1 233 ? 13.130 3.560 -13.123 1.00 91.44 233 MET A O 1
ATOM 1849 N N . ALA A 1 234 ? 14.145 2.090 -11.762 1.00 90.69 234 ALA A N 1
ATOM 1850 C CA . ALA A 1 234 ? 15.328 1.916 -12.602 1.00 90.69 234 ALA A CA 1
ATOM 1851 C C . ALA A 1 234 ? 14.969 1.354 -13.985 1.00 90.69 234 ALA A C 1
ATOM 1853 O O . ALA A 1 234 ? 15.489 1.841 -14.983 1.00 90.69 234 ALA A O 1
ATOM 1854 N N . VAL A 1 235 ? 14.042 0.392 -14.060 1.00 92.25 235 VAL A N 1
ATOM 1855 C CA . VAL A 1 235 ? 13.550 -0.159 -15.332 1.00 92.25 235 VAL A CA 1
ATOM 1856 C C . VAL A 1 235 ? 12.896 0.921 -16.198 1.00 92.25 235 VAL A C 1
ATOM 1858 O O . VAL A 1 235 ? 13.196 0.985 -17.387 1.00 92.25 235 VAL A O 1
ATOM 1861 N N . TYR A 1 236 ? 12.069 1.808 -15.633 1.00 93.19 236 TYR A N 1
ATOM 1862 C CA . TYR A 1 236 ? 11.465 2.904 -16.410 1.00 93.19 236 TYR A CA 1
ATOM 1863 C C . TYR A 1 236 ? 12.491 3.930 -16.887 1.00 93.19 236 TYR A C 1
ATOM 1865 O O . TYR A 1 236 ? 12.436 4.358 -18.039 1.00 93.19 236 TYR A O 1
ATOM 1873 N N . VAL A 1 237 ? 13.440 4.311 -16.028 1.00 93.88 237 VAL A N 1
ATOM 1874 C CA . VAL A 1 237 ? 14.501 5.264 -16.390 1.00 93.88 237 VAL A CA 1
ATOM 1875 C C . VAL A 1 237 ? 15.381 4.690 -17.502 1.00 93.88 237 VAL A C 1
ATOM 1877 O O . VAL A 1 237 ? 15.615 5.357 -18.508 1.00 93.88 237 VAL A O 1
ATOM 1880 N N . LEU A 1 238 ? 15.812 3.435 -17.361 1.00 95.25 238 LEU A N 1
ATOM 1881 C CA . LEU A 1 238 ? 16.561 2.719 -18.392 1.00 95.25 238 LEU A CA 1
ATOM 1882 C C . LEU A 1 238 ? 15.746 2.582 -19.682 1.00 95.25 238 LEU A C 1
ATOM 1884 O O . LEU A 1 238 ? 16.279 2.827 -20.757 1.00 95.25 238 LEU A O 1
ATOM 1888 N N . GLY A 1 239 ? 14.450 2.273 -19.592 1.00 96.06 239 GLY A N 1
ATOM 1889 C CA . GLY A 1 239 ? 13.557 2.228 -20.751 1.00 96.06 239 GLY A CA 1
ATOM 1890 C C . GLY A 1 239 ? 13.504 3.563 -21.499 1.00 96.06 239 GLY A C 1
ATOM 1891 O O . GLY A 1 239 ? 13.603 3.585 -22.722 1.00 96.06 239 GLY A O 1
ATOM 1892 N N . GLY A 1 240 ? 13.442 4.684 -20.774 1.00 96.19 240 GLY A N 1
ATOM 1893 C CA . GLY A 1 240 ? 13.536 6.022 -21.361 1.00 96.19 240 GLY A CA 1
ATOM 1894 C C . GLY A 1 240 ? 14.857 6.252 -22.102 1.00 96.19 240 GLY A C 1
ATOM 1895 O O . GLY A 1 240 ? 14.848 6.699 -23.249 1.00 96.19 240 GLY A O 1
ATOM 1896 N N . PHE A 1 241 ? 15.992 5.888 -21.495 1.00 96.19 241 PHE A N 1
ATOM 1897 C CA . PHE A 1 241 ? 17.302 5.990 -22.148 1.00 96.19 241 PHE A CA 1
ATOM 1898 C C . PHE A 1 241 ? 17.437 5.074 -23.370 1.00 96.19 241 PHE A C 1
ATOM 1900 O O . PHE A 1 241 ? 18.010 5.499 -24.372 1.00 96.19 241 PHE A O 1
ATOM 1907 N N . ALA A 1 242 ? 16.886 3.857 -23.321 1.00 95.88 242 ALA A N 1
ATOM 1908 C CA . ALA A 1 242 ? 16.864 2.942 -24.460 1.00 95.88 242 ALA A CA 1
ATOM 1909 C C . ALA A 1 242 ? 16.100 3.552 -25.640 1.00 95.88 242 ALA A C 1
ATOM 1911 O O . ALA A 1 242 ? 16.618 3.580 -26.750 1.00 95.88 242 ALA A O 1
ATOM 1912 N N . ILE A 1 243 ? 14.918 4.125 -25.386 1.00 95.94 243 ILE A N 1
ATOM 1913 C CA . ILE A 1 243 ? 14.124 4.810 -26.412 1.00 95.94 243 ILE A CA 1
ATOM 1914 C C . ILE A 1 243 ? 14.922 5.969 -27.027 1.00 95.94 243 ILE A C 1
ATOM 1916 O O . ILE A 1 243 ? 15.013 6.071 -28.248 1.00 95.94 243 ILE A O 1
ATOM 1920 N N . VAL A 1 244 ? 15.549 6.822 -26.210 1.00 95.12 244 VAL A N 1
ATOM 1921 C CA . VAL A 1 244 ? 16.371 7.941 -26.711 1.00 95.12 244 VAL A CA 1
ATOM 1922 C C . VAL A 1 244 ? 17.546 7.441 -27.558 1.00 95.12 244 VAL A C 1
ATOM 1924 O O . VAL A 1 244 ? 17.804 7.997 -28.629 1.00 95.12 244 VAL A O 1
ATOM 1927 N N . ALA A 1 245 ? 18.237 6.382 -27.126 1.00 92.12 245 AL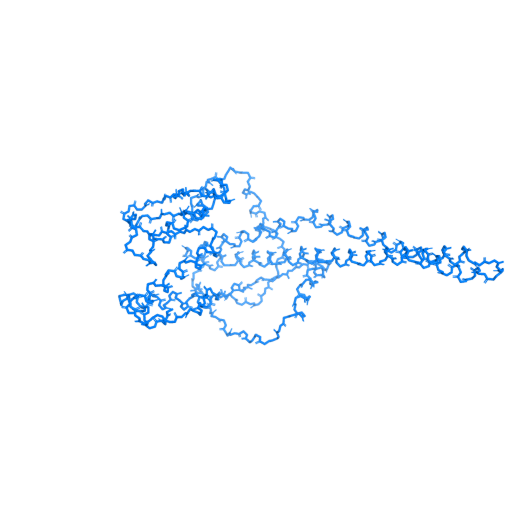A A N 1
ATOM 1928 C CA . ALA A 1 245 ? 19.332 5.774 -27.880 1.00 92.12 245 ALA A CA 1
ATOM 1929 C C . ALA A 1 245 ? 18.851 5.206 -29.228 1.00 92.12 245 ALA A C 1
ATOM 1931 O O . ALA A 1 245 ? 19.470 5.483 -30.258 1.00 92.12 245 ALA A O 1
ATOM 1932 N N . ALA A 1 246 ? 17.709 4.513 -29.237 1.00 92.75 246 ALA A N 1
ATOM 1933 C CA . ALA A 1 246 ? 17.079 3.964 -30.435 1.00 92.75 246 ALA A CA 1
ATOM 1934 C C . ALA A 1 246 ? 16.734 5.065 -31.448 1.00 92.75 246 ALA A C 1
ATOM 1936 O O . ALA A 1 246 ? 17.138 5.012 -32.612 1.00 92.75 246 ALA A O 1
ATOM 1937 N N . PHE A 1 247 ? 16.040 6.116 -30.995 1.00 94.81 247 PHE A N 1
ATOM 1938 C CA . PHE A 1 247 ? 15.690 7.262 -31.837 1.00 94.81 247 PHE A CA 1
ATOM 1939 C C . PHE A 1 247 ? 16.935 7.964 -32.381 1.00 94.81 247 PHE A C 1
ATOM 1941 O O . PHE A 1 247 ? 16.981 8.300 -33.565 1.00 94.81 247 PHE A O 1
ATOM 1948 N N . THR A 1 248 ? 17.966 8.139 -31.553 1.00 91.31 248 THR A N 1
ATOM 1949 C CA . THR A 1 248 ? 19.237 8.743 -31.977 1.00 91.31 248 THR A CA 1
ATOM 1950 C C . THR A 1 248 ? 19.911 7.903 -33.063 1.00 91.31 248 THR A C 1
ATOM 1952 O O . THR A 1 248 ? 20.328 8.443 -34.088 1.00 91.31 248 THR A O 1
ATOM 1955 N N . ALA A 1 249 ? 19.957 6.578 -32.897 1.00 90.06 249 ALA A N 1
ATOM 1956 C CA . ALA A 1 249 ? 20.513 5.667 -33.894 1.00 90.06 249 ALA A CA 1
ATOM 1957 C C . ALA A 1 249 ? 19.752 5.738 -35.229 1.00 90.06 249 ALA A C 1
ATOM 1959 O O . ALA A 1 249 ? 20.375 5.787 -36.293 1.00 90.06 249 ALA A O 1
ATOM 1960 N N . VAL A 1 250 ? 18.415 5.783 -35.189 1.00 90.56 250 VAL A N 1
ATOM 1961 C CA . VAL A 1 250 ? 17.572 5.913 -36.389 1.00 90.56 250 VAL A CA 1
ATOM 1962 C C . VAL A 1 250 ? 17.801 7.255 -37.083 1.00 90.56 250 VAL A C 1
ATOM 1964 O O . VAL A 1 250 ? 18.024 7.276 -38.292 1.00 90.56 250 VAL A O 1
ATOM 1967 N N . LEU A 1 251 ? 17.808 8.368 -36.343 1.00 90.06 251 LEU A N 1
ATOM 1968 C CA . LEU A 1 251 ? 18.027 9.705 -36.907 1.00 90.06 251 LEU A CA 1
ATOM 1969 C C . LEU A 1 251 ? 19.404 9.831 -37.568 1.00 90.06 251 LEU A C 1
ATOM 1971 O O . LEU A 1 251 ? 19.506 10.365 -38.672 1.00 90.06 251 LEU A O 1
ATOM 1975 N N . LEU A 1 252 ? 20.455 9.292 -36.941 1.00 87.06 252 LEU A N 1
ATOM 1976 C CA . LEU A 1 252 ? 21.803 9.287 -37.513 1.00 87.06 252 LEU A CA 1
ATOM 1977 C C . LEU A 1 252 ? 21.880 8.443 -38.795 1.00 87.06 252 LEU A C 1
ATOM 1979 O O . LEU A 1 252 ? 22.487 8.883 -39.775 1.00 87.06 252 LEU A O 1
ATOM 1983 N N . LYS A 1 253 ? 21.226 7.273 -38.833 1.00 83.56 253 LYS A N 1
ATOM 1984 C CA . LYS A 1 253 ? 21.146 6.429 -40.041 1.00 83.56 253 LYS A CA 1
ATOM 1985 C C . LYS A 1 253 ? 20.382 7.125 -41.168 1.00 83.56 253 LYS A C 1
ATOM 1987 O O . LYS A 1 253 ? 20.870 7.159 -42.295 1.00 83.56 253 LYS A O 1
ATOM 1992 N N . MET A 1 254 ? 19.236 7.733 -40.860 1.00 84.38 254 MET A N 1
ATOM 1993 C CA . MET A 1 254 ? 18.419 8.4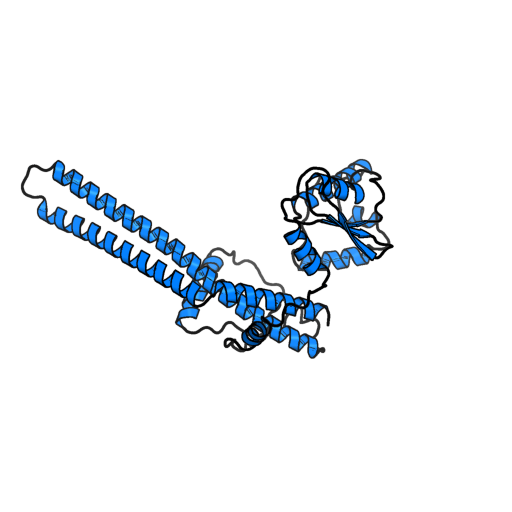70 -41.832 1.00 84.38 254 MET A CA 1
ATOM 1994 C C . MET A 1 254 ? 19.152 9.686 -42.396 1.00 84.38 254 MET A C 1
ATOM 1996 O O . MET A 1 254 ? 19.168 9.886 -43.609 1.00 84.38 254 MET A O 1
ATOM 2000 N N . ALA A 1 255 ? 19.819 10.467 -41.541 1.00 82.25 255 ALA A N 1
ATOM 2001 C CA . ALA A 1 255 ? 20.649 11.579 -41.985 1.00 82.25 255 ALA A CA 1
ATOM 2002 C C . ALA A 1 255 ? 21.773 11.086 -42.906 1.00 82.25 255 ALA A C 1
ATOM 2004 O O . ALA A 1 255 ? 21.971 11.644 -43.983 1.00 82.25 255 ALA A O 1
ATOM 2005 N N . THR A 1 256 ? 22.474 10.014 -42.522 1.00 77.00 256 THR A N 1
ATOM 2006 C CA . THR A 1 256 ? 23.540 9.419 -43.345 1.00 77.00 256 THR A CA 1
ATOM 2007 C C . THR A 1 256 ? 23.007 8.986 -44.715 1.00 77.00 256 THR A C 1
ATOM 2009 O O . THR A 1 256 ? 23.592 9.358 -45.729 1.00 77.00 256 THR A O 1
ATOM 2012 N N . TYR A 1 257 ? 21.858 8.301 -44.769 1.00 77.25 257 TYR A N 1
ATOM 2013 C CA . TYR A 1 257 ? 21.207 7.907 -46.024 1.00 77.25 257 TYR A CA 1
ATOM 2014 C C . TYR A 1 257 ? 20.826 9.113 -46.901 1.00 77.25 257 TYR A C 1
ATOM 2016 O O . TYR A 1 257 ? 21.142 9.134 -48.090 1.00 77.25 257 TYR A O 1
ATOM 2024 N N . TYR A 1 258 ? 20.206 10.145 -46.318 1.00 79.38 258 TYR A N 1
ATOM 2025 C CA . TYR A 1 258 ? 19.797 11.354 -47.041 1.00 79.38 258 TYR A CA 1
ATOM 2026 C C . TYR A 1 258 ? 20.988 12.114 -47.646 1.00 79.38 258 TYR A C 1
ATOM 2028 O O . TYR A 1 258 ? 20.925 12.543 -48.798 1.00 79.38 258 TYR A O 1
ATOM 2036 N N . TYR A 1 259 ? 22.092 12.256 -46.904 1.00 71.56 259 TYR A N 1
ATOM 2037 C CA . TYR A 1 259 ? 23.302 12.893 -47.429 1.00 71.56 259 TYR A CA 1
ATOM 2038 C C . TYR A 1 259 ? 23.977 12.045 -48.522 1.00 71.56 259 TYR A C 1
ATOM 2040 O O . TYR A 1 259 ? 24.403 12.616 -49.523 1.00 71.56 259 TYR A O 1
ATOM 2048 N N . CYS A 1 260 ? 24.006 10.710 -48.391 1.00 66.94 260 CYS A N 1
ATOM 2049 C CA . CYS A 1 260 ? 24.509 9.810 -49.442 1.00 66.94 260 CYS A CA 1
ATOM 2050 C C . CYS A 1 260 ? 23.710 9.923 -50.742 1.00 66.94 260 CYS A C 1
ATOM 2052 O O . CYS A 1 260 ? 24.295 9.964 -51.818 1.00 66.94 260 CYS A O 1
ATOM 2054 N N . ALA A 1 261 ? 22.381 10.003 -50.652 1.00 69.94 261 ALA A N 1
ATOM 2055 C CA . ALA A 1 261 ? 21.522 10.125 -51.826 1.00 69.94 261 ALA A CA 1
ATOM 2056 C C . ALA A 1 261 ? 21.702 11.466 -52.571 1.00 69.94 261 ALA A C 1
ATOM 2058 O O . ALA A 1 261 ? 21.310 11.574 -53.731 1.00 69.94 261 ALA A O 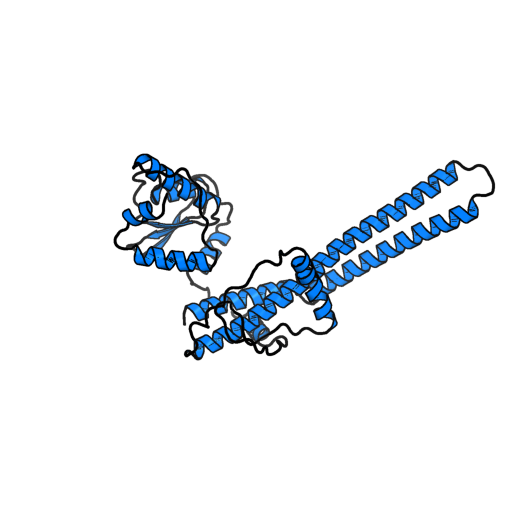1
ATOM 2059 N N . LYS A 1 262 ? 22.281 12.489 -51.920 1.00 69.19 262 LYS A N 1
ATOM 2060 C CA . LYS A 1 262 ? 22.383 13.862 -52.445 1.00 69.19 262 LYS A CA 1
ATOM 2061 C C . LYS A 1 262 ? 23.805 14.287 -52.849 1.00 69.19 262 LYS A C 1
ATOM 2063 O O . LYS A 1 262 ? 23.945 15.304 -53.525 1.00 69.19 262 LYS A O 1
ATOM 2068 N N . SER A 1 263 ? 24.860 13.560 -52.463 1.00 60.09 263 SER A N 1
ATOM 2069 C CA . SER A 1 263 ? 26.254 13.913 -52.795 1.00 60.09 263 SER A CA 1
ATOM 2070 C C . SER A 1 263 ? 26.788 13.148 -54.015 1.00 60.09 263 SER A C 1
ATOM 2072 O O . SER A 1 263 ? 26.977 11.937 -53.945 1.00 60.09 263 SER A O 1
ATOM 2074 N N . ALA A 1 264 ? 27.103 13.865 -55.098 1.00 56.41 264 ALA A N 1
ATOM 2075 C CA . ALA A 1 264 ? 27.720 13.336 -56.324 1.00 56.41 264 ALA A CA 1
ATOM 2076 C C . ALA A 1 264 ? 29.258 13.517 -56.383 1.00 56.41 264 ALA A C 1
ATOM 2078 O O . ALA A 1 264 ? 29.862 13.300 -57.430 1.00 56.41 264 ALA A O 1
ATOM 2079 N N . THR A 1 265 ? 29.912 13.931 -55.289 1.00 55.62 265 THR A N 1
ATOM 2080 C CA . THR A 1 265 ? 31.333 14.334 -55.296 1.00 55.62 265 THR A CA 1
ATOM 2081 C C . THR A 1 265 ? 32.150 13.713 -54.160 1.00 55.62 265 THR A C 1
ATOM 2083 O O . THR A 1 265 ? 31.681 13.513 -53.041 1.00 55.62 265 THR A O 1
ATOM 2086 N N . SER A 1 266 ? 33.406 13.411 -54.482 1.00 53.75 266 SER A N 1
ATOM 2087 C CA . SER A 1 266 ? 34.311 12.407 -53.905 1.00 53.75 266 SER A CA 1
ATOM 2088 C C . SER A 1 266 ? 35.008 12.744 -52.573 1.00 53.75 266 SER A C 1
ATOM 2090 O O . SER A 1 266 ? 36.071 12.193 -52.300 1.00 53.75 266 SER A O 1
ATOM 2092 N N . SER A 1 267 ? 34.414 13.575 -51.709 1.00 53.84 267 SER A N 1
ATOM 2093 C CA . SER A 1 267 ? 34.958 13.842 -50.360 1.00 53.84 267 SER A CA 1
ATOM 2094 C C . SER A 1 267 ? 34.037 13.547 -49.147 1.00 53.84 267 SER A C 1
ATOM 2096 O O . SER A 1 267 ? 34.159 14.268 -48.154 1.00 53.84 267 SER A O 1
ATOM 2098 N N . PRO A 1 268 ? 33.129 12.537 -49.115 1.00 54.47 268 PRO A N 1
ATOM 2099 C CA . PRO A 1 268 ? 32.230 12.343 -47.967 1.00 54.47 268 PRO A CA 1
ATOM 2100 C C . PRO A 1 268 ? 32.703 11.309 -46.916 1.00 54.47 268 PRO A C 1
ATOM 2102 O O . PRO A 1 268 ? 32.098 11.208 -45.847 1.00 54.47 268 PRO A O 1
ATOM 2105 N N . CYS A 1 269 ? 33.794 10.573 -47.155 1.00 53.78 269 CYS A N 1
ATOM 2106 C CA . CYS A 1 269 ? 34.114 9.323 -46.444 1.00 53.78 269 CYS A CA 1
ATOM 2107 C C . CYS A 1 269 ? 34.449 9.488 -44.948 1.00 53.78 269 CYS A C 1
ATOM 2109 O O . CYS A 1 269 ? 34.055 8.655 -44.134 1.00 53.78 269 CYS A O 1
ATOM 2111 N N . VAL A 1 270 ? 35.146 10.563 -44.558 1.00 54.72 270 VAL A N 1
ATOM 2112 C CA . VAL A 1 270 ? 35.578 10.767 -43.157 1.00 54.72 270 VAL A CA 1
ATOM 2113 C C . VAL A 1 270 ? 34.403 11.178 -42.263 1.00 54.72 270 VAL A C 1
ATOM 2115 O O . VAL A 1 270 ? 34.232 10.641 -41.171 1.00 54.72 270 VAL A O 1
ATOM 2118 N N . VAL A 1 271 ? 33.536 12.078 -42.741 1.00 57.44 271 VAL A N 1
ATOM 2119 C CA . VAL A 1 271 ? 32.328 12.500 -42.003 1.00 57.44 271 VAL A CA 1
ATOM 2120 C C . VAL A 1 271 ? 31.270 11.382 -41.984 1.00 57.44 271 VAL A C 1
ATOM 2122 O O . VAL A 1 271 ? 30.497 11.283 -41.029 1.00 57.44 271 VAL A O 1
ATOM 2125 N N . GLN A 1 272 ? 31.251 10.511 -43.000 1.00 58.78 272 GLN A N 1
ATOM 2126 C CA . GLN A 1 272 ? 30.414 9.305 -43.041 1.00 58.78 272 GLN A CA 1
ATOM 2127 C C . GLN A 1 272 ? 30.835 8.249 -42.014 1.00 58.78 272 GLN A C 1
ATOM 2129 O O . GLN A 1 272 ? 29.962 7.731 -41.319 1.00 58.78 272 GLN A O 1
ATOM 2134 N N . GLY A 1 273 ? 32.138 7.961 -41.889 1.00 61.19 273 GLY A N 1
ATOM 2135 C CA . GLY A 1 273 ? 32.651 6.987 -40.916 1.00 61.19 273 GLY A CA 1
ATOM 2136 C C . GLY A 1 273 ? 32.255 7.348 -39.485 1.00 61.19 273 GLY A C 1
ATOM 2137 O O . GLY A 1 273 ? 31.627 6.554 -38.791 1.00 61.19 273 GLY A O 1
ATOM 2138 N N . VAL A 1 274 ? 32.467 8.612 -39.101 1.00 65.50 274 VAL A N 1
ATOM 2139 C CA . VAL A 1 274 ? 32.130 9.109 -37.757 1.00 65.50 274 VAL A CA 1
ATOM 2140 C C . VAL A 1 274 ? 30.632 8.970 -37.442 1.00 65.50 274 VAL A C 1
ATOM 2142 O O . VAL A 1 274 ? 30.267 8.534 -36.353 1.00 65.50 274 VAL A O 1
ATOM 2145 N N . LYS A 1 275 ? 29.726 9.302 -38.375 1.00 68.12 275 LYS A N 1
ATOM 2146 C CA . LYS A 1 275 ? 28.271 9.198 -38.129 1.00 68.12 275 LYS A CA 1
ATOM 2147 C C . LYS A 1 275 ? 27.779 7.752 -38.047 1.00 68.12 275 LYS A C 1
ATOM 2149 O O . LYS A 1 275 ? 26.863 7.471 -37.271 1.00 68.12 275 LYS A O 1
ATOM 2154 N N . LEU A 1 276 ? 28.372 6.849 -38.827 1.00 70.12 276 LEU A N 1
ATOM 2155 C CA . LEU A 1 276 ? 28.039 5.427 -38.798 1.00 70.12 276 LEU A CA 1
ATOM 2156 C C . LEU A 1 276 ? 28.501 4.776 -37.485 1.00 70.12 276 LEU A C 1
ATOM 2158 O O . LEU A 1 276 ? 27.735 4.019 -36.886 1.00 70.12 276 LEU A O 1
ATOM 2162 N N . ASP A 1 277 ? 29.677 5.158 -36.985 1.00 80.25 277 ASP A N 1
ATOM 2163 C CA . ASP A 1 277 ? 30.204 4.705 -35.694 1.00 80.25 277 ASP A CA 1
ATOM 2164 C C . ASP A 1 277 ? 29.349 5.208 -34.518 1.00 80.25 277 ASP A C 1
ATOM 2166 O O . ASP A 1 277 ? 29.025 4.448 -33.599 1.00 80.25 277 ASP A O 1
ATOM 2170 N N . LEU A 1 278 ? 28.878 6.463 -34.563 1.00 82.62 278 LEU A N 1
ATOM 2171 C CA . LEU A 1 278 ? 27.937 6.986 -33.561 1.00 82.62 278 LEU A CA 1
ATOM 2172 C C . LEU A 1 278 ? 26.575 6.265 -33.592 1.00 82.62 278 LEU A C 1
ATOM 2174 O O . LEU A 1 278 ? 25.985 5.992 -32.548 1.00 82.62 278 LEU A O 1
ATOM 2178 N N . ALA A 1 279 ? 26.061 5.914 -34.773 1.00 84.50 279 ALA A N 1
ATOM 2179 C CA . ALA A 1 279 ? 24.816 5.153 -34.875 1.00 84.50 279 ALA A CA 1
ATOM 2180 C C . ALA A 1 279 ? 24.973 3.706 -34.370 1.00 84.50 279 ALA A C 1
ATOM 2182 O O . ALA A 1 279 ? 24.064 3.165 -33.727 1.00 84.50 279 ALA A O 1
ATOM 2183 N N . ALA A 1 280 ? 26.118 3.074 -34.646 1.00 87.56 280 ALA A N 1
ATOM 2184 C CA . ALA A 1 280 ? 26.442 1.735 -34.165 1.00 87.56 280 ALA A CA 1
ATOM 2185 C C . ALA A 1 280 ? 26.580 1.714 -32.636 1.00 87.56 280 ALA A C 1
ATOM 2187 O O . ALA A 1 280 ? 25.949 0.889 -31.977 1.00 87.56 280 ALA A O 1
ATOM 2188 N N . THR A 1 281 ? 27.318 2.666 -32.059 1.00 89.00 281 THR A N 1
ATOM 2189 C CA . THR A 1 281 ? 27.460 2.810 -30.599 1.00 89.00 281 THR A CA 1
ATOM 2190 C C . THR A 1 281 ? 26.127 3.080 -29.903 1.00 89.00 281 THR A C 1
ATOM 2192 O O . THR A 1 281 ? 25.857 2.461 -28.874 1.00 89.00 281 THR A O 1
ATOM 2195 N N . ALA A 1 282 ? 25.249 3.915 -30.470 1.00 90.81 282 ALA A N 1
ATOM 2196 C CA . ALA A 1 282 ? 23.900 4.128 -29.938 1.00 90.81 282 ALA A CA 1
ATOM 2197 C C . ALA A 1 282 ? 23.058 2.836 -29.953 1.00 90.81 282 ALA A C 1
ATOM 2199 O O . ALA A 1 282 ? 22.413 2.514 -28.958 1.00 90.81 282 ALA A O 1
ATOM 2200 N N . THR A 1 283 ? 23.140 2.052 -31.035 1.00 91.00 283 THR A N 1
ATOM 2201 C CA . THR A 1 283 ? 22.449 0.752 -31.146 1.00 91.00 283 THR A CA 1
ATOM 2202 C C . THR A 1 283 ? 22.983 -0.249 -30.110 1.00 91.00 283 THR A C 1
ATOM 2204 O O . THR A 1 283 ? 22.213 -0.898 -29.410 1.00 91.00 283 THR A O 1
ATOM 2207 N N . ILE A 1 284 ? 24.308 -0.358 -29.957 1.00 93.06 284 ILE A N 1
ATOM 2208 C CA . ILE A 1 284 ? 24.935 -1.237 -28.953 1.00 93.06 284 ILE A CA 1
ATOM 2209 C C . ILE A 1 284 ? 24.522 -0.812 -27.541 1.00 93.06 284 ILE A C 1
ATOM 2211 O O . ILE A 1 284 ? 24.182 -1.658 -26.716 1.00 93.06 284 ILE A O 1
ATOM 2215 N N . THR A 1 285 ? 24.503 0.494 -27.272 1.00 93.19 285 THR A N 1
ATOM 2216 C CA . THR A 1 285 ? 24.081 1.048 -25.981 1.00 93.19 285 THR A CA 1
ATOM 2217 C C . THR A 1 285 ? 22.633 0.674 -25.670 1.00 93.19 285 THR A C 1
ATOM 2219 O O . THR A 1 285 ? 22.352 0.215 -24.566 1.00 93.19 285 THR A O 1
ATOM 2222 N N . GLU A 1 286 ? 21.723 0.792 -26.641 1.00 93.94 286 GLU A N 1
ATOM 2223 C CA . GLU A 1 286 ? 20.332 0.349 -26.501 1.00 93.94 286 GLU A CA 1
ATOM 2224 C C . GLU A 1 286 ? 20.248 -1.139 -26.123 1.00 93.94 286 GLU A C 1
ATOM 2226 O O . GLU A 1 286 ? 19.606 -1.483 -25.129 1.00 93.94 286 GLU A O 1
ATOM 2231 N N . PHE A 1 287 ? 20.946 -2.023 -26.846 1.00 95.06 287 PHE A N 1
ATOM 2232 C CA . PHE A 1 287 ? 20.958 -3.459 -26.541 1.00 95.06 287 PHE A CA 1
ATOM 2233 C C . PHE A 1 287 ? 21.492 -3.762 -25.137 1.00 95.06 287 PHE A C 1
ATOM 2235 O O . PHE A 1 287 ? 20.927 -4.599 -24.430 1.00 95.06 287 PHE A O 1
ATOM 2242 N N . VAL A 1 288 ? 22.546 -3.063 -24.705 1.00 96.12 288 VAL A N 1
ATOM 2243 C CA . VAL A 1 288 ? 23.098 -3.193 -23.347 1.00 96.12 288 VAL A CA 1
ATOM 2244 C C . VAL A 1 288 ? 22.072 -2.759 -22.297 1.00 96.12 288 VAL A C 1
ATOM 2246 O O . VAL A 1 288 ? 21.896 -3.449 -21.291 1.00 96.12 288 VAL A O 1
ATOM 2249 N N . ILE A 1 289 ? 21.350 -1.660 -22.535 1.00 96.25 289 ILE A N 1
ATOM 2250 C CA . ILE A 1 289 ? 20.297 -1.182 -21.631 1.00 96.25 289 ILE A CA 1
ATOM 2251 C C . ILE A 1 289 ? 19.145 -2.195 -21.547 1.00 96.25 289 ILE A C 1
ATOM 2253 O O . ILE A 1 289 ? 18.696 -2.519 -20.446 1.00 96.25 289 ILE A O 1
ATOM 2257 N N . LEU A 1 290 ? 18.686 -2.738 -22.677 1.00 95.56 290 LEU A N 1
ATOM 2258 C CA . LEU A 1 290 ? 17.619 -3.745 -22.706 1.00 95.56 290 LEU A CA 1
ATOM 2259 C C . LEU A 1 290 ? 18.031 -5.040 -21.989 1.00 95.56 290 LEU A C 1
ATOM 2261 O O . LEU A 1 290 ? 17.241 -5.602 -21.226 1.00 95.56 290 LEU A O 1
ATOM 2265 N N . ALA A 1 291 ? 19.278 -5.486 -22.169 1.00 96.31 291 ALA A N 1
ATOM 2266 C CA . ALA A 1 291 ? 19.826 -6.626 -21.438 1.00 96.31 291 ALA A CA 1
ATOM 2267 C C . ALA A 1 291 ? 19.855 -6.363 -19.922 1.00 96.31 291 ALA A C 1
ATOM 2269 O O . ALA A 1 291 ? 19.457 -7.225 -19.137 1.00 96.31 291 ALA A O 1
ATOM 2270 N N . LEU A 1 292 ? 20.249 -5.155 -19.502 1.00 95.25 292 LEU A N 1
ATOM 2271 C CA . LEU A 1 292 ? 20.232 -4.751 -18.096 1.00 95.25 292 LEU A CA 1
ATOM 2272 C C . LEU A 1 292 ? 18.808 -4.735 -17.514 1.00 95.25 292 LEU A C 1
ATOM 2274 O O . LEU A 1 292 ? 18.605 -5.228 -16.405 1.00 95.25 292 LEU A O 1
ATOM 2278 N N . ILE A 1 293 ? 17.816 -4.235 -18.260 1.00 94.56 293 ILE A N 1
ATOM 2279 C CA . ILE A 1 293 ? 16.398 -4.270 -17.858 1.00 94.56 293 ILE A CA 1
ATOM 2280 C C . ILE A 1 293 ? 15.933 -5.714 -17.635 1.00 94.56 293 ILE A C 1
ATOM 2282 O O . ILE A 1 293 ? 15.317 -6.012 -16.611 1.00 94.56 293 ILE A O 1
ATOM 2286 N N . LEU A 1 294 ? 16.261 -6.623 -18.556 1.00 94.94 294 LEU A N 1
ATOM 2287 C CA . LEU A 1 294 ? 15.939 -8.048 -18.440 1.00 94.94 294 LEU A CA 1
ATOM 2288 C C . LEU A 1 294 ? 16.582 -8.689 -17.205 1.00 94.94 294 LEU A C 1
ATOM 2290 O O . LEU A 1 294 ? 15.920 -9.455 -16.500 1.00 94.94 294 LEU A O 1
ATOM 2294 N N . ILE A 1 295 ? 17.844 -8.359 -16.914 1.00 92.75 295 ILE A N 1
ATOM 2295 C CA . ILE A 1 295 ? 18.551 -8.834 -15.717 1.00 92.75 295 ILE A CA 1
ATOM 2296 C C . ILE A 1 295 ? 17.855 -8.326 -14.450 1.00 92.75 295 ILE A C 1
ATOM 2298 O O . ILE A 1 295 ? 17.559 -9.124 -13.561 1.00 92.75 295 ILE A O 1
ATOM 2302 N N . LEU A 1 296 ? 17.547 -7.029 -14.370 1.00 90.81 296 LEU A N 1
ATOM 2303 C CA . LEU A 1 296 ? 16.868 -6.427 -13.218 1.00 90.81 296 LEU A CA 1
ATOM 2304 C C . LEU A 1 296 ? 15.482 -7.037 -12.983 1.00 90.81 296 LEU A C 1
ATOM 2306 O O . LEU A 1 296 ? 15.160 -7.416 -11.856 1.00 90.81 296 LEU A O 1
ATOM 2310 N N . TRP A 1 297 ? 14.692 -7.198 -14.045 1.00 89.94 297 TRP A N 1
ATOM 2311 C CA . TRP A 1 297 ? 13.383 -7.847 -13.977 1.00 89.94 297 TRP A CA 1
ATOM 2312 C C . TRP A 1 297 ? 13.492 -9.303 -13.511 1.00 89.94 297 TRP A C 1
ATOM 2314 O O . TRP A 1 297 ? 12.718 -9.760 -12.665 1.00 89.94 297 TRP A O 1
ATOM 2324 N N . ARG A 1 298 ? 14.482 -10.044 -14.022 1.00 90.56 298 ARG A N 1
ATOM 2325 C CA . ARG A 1 298 ? 14.689 -11.442 -13.638 1.00 90.56 298 ARG A CA 1
ATOM 2326 C C . ARG A 1 298 ? 15.174 -11.578 -12.197 1.00 90.56 298 ARG A C 1
ATOM 2328 O O . ARG A 1 298 ? 14.752 -12.518 -11.531 1.00 90.56 298 ARG A O 1
ATOM 2335 N N . LEU A 1 299 ? 15.991 -10.648 -11.700 1.00 86.62 299 LEU A N 1
ATOM 2336 C CA . LEU A 1 299 ? 16.416 -10.593 -10.297 1.00 86.62 299 LEU A CA 1
ATOM 2337 C C . LEU A 1 299 ? 15.243 -10.308 -9.350 1.00 86.62 299 LEU A C 1
ATOM 2339 O O . LEU A 1 299 ? 15.097 -11.022 -8.358 1.00 86.62 299 LEU A O 1
ATOM 2343 N N . ASP A 1 300 ? 14.392 -9.327 -9.667 1.00 83.56 300 ASP A N 1
ATOM 2344 C CA . ASP A 1 300 ? 13.193 -9.012 -8.871 1.00 83.56 300 ASP A CA 1
ATOM 2345 C C . ASP A 1 300 ? 12.265 -10.230 -8.767 1.00 83.56 300 ASP A C 1
ATOM 2347 O O . ASP A 1 300 ? 11.850 -10.616 -7.670 1.00 83.56 300 ASP A O 1
ATOM 2351 N N . ARG A 1 301 ? 12.037 -10.913 -9.897 1.00 83.81 301 ARG A N 1
ATOM 2352 C CA . ARG A 1 301 ? 11.190 -12.108 -9.959 1.00 83.81 301 ARG A CA 1
ATOM 2353 C C . ARG A 1 301 ? 11.818 -13.332 -9.296 1.00 83.81 301 ARG A C 1
ATOM 2355 O O . ARG A 1 301 ? 11.111 -14.082 -8.634 1.00 83.81 301 ARG A O 1
ATOM 2362 N N . TRP A 1 302 ? 13.126 -13.547 -9.450 1.00 82.44 302 TRP A N 1
ATOM 2363 C CA . TRP A 1 302 ? 13.823 -14.679 -8.828 1.00 82.44 302 TRP A CA 1
ATOM 2364 C C . TRP A 1 302 ? 13.881 -14.544 -7.307 1.00 82.44 302 TRP A C 1
ATOM 2366 O O . TRP A 1 302 ? 13.684 -15.521 -6.586 1.00 82.44 302 TRP A O 1
ATOM 2376 N N . HIS A 1 303 ? 14.114 -13.332 -6.803 1.00 80.12 303 HIS A N 1
ATOM 2377 C CA . HIS A 1 303 ? 14.132 -13.094 -5.367 1.00 80.12 303 HIS A CA 1
ATOM 2378 C C . HIS A 1 303 ? 12.747 -12.865 -4.752 1.00 80.12 303 HIS A C 1
ATOM 2380 O O . HIS A 1 303 ? 12.653 -12.889 -3.516 1.00 80.12 303 HIS A O 1
ATOM 2386 N N . GLY A 1 304 ? 11.709 -12.649 -5.566 1.00 80.12 304 GLY A N 1
ATOM 2387 C CA . GLY A 1 304 ? 10.326 -12.469 -5.123 1.00 80.12 304 GLY A CA 1
ATOM 2388 C C . GLY A 1 304 ? 10.168 -11.283 -4.173 1.00 80.12 304 GLY A C 1
ATOM 2389 O O . GLY A 1 304 ? 9.535 -11.409 -3.125 1.00 80.12 304 GLY A O 1
ATOM 2390 N N . TRP A 1 305 ? 10.818 -10.150 -4.462 1.00 82.44 305 TRP A N 1
ATOM 2391 C CA . TRP A 1 305 ? 10.814 -8.997 -3.550 1.00 82.44 305 TRP A CA 1
ATOM 2392 C C . TRP A 1 305 ? 9.413 -8.413 -3.346 1.00 82.44 305 TRP A C 1
ATOM 2394 O O . TRP A 1 305 ? 9.084 -8.043 -2.220 1.00 82.44 305 TRP A O 1
ATOM 2404 N N . GLY A 1 306 ? 8.577 -8.403 -4.389 1.00 80.19 306 GLY A N 1
ATOM 2405 C CA . GLY A 1 306 ? 7.173 -7.994 -4.294 1.00 80.19 306 GLY A CA 1
ATOM 2406 C C . GLY A 1 306 ? 6.355 -8.880 -3.348 1.00 80.19 306 GLY A C 1
ATOM 2407 O O . GLY A 1 306 ? 5.689 -8.370 -2.449 1.00 80.19 306 GLY A O 1
ATOM 2408 N N . ASP A 1 307 ? 6.477 -10.203 -3.475 1.00 79.31 307 ASP A N 1
ATOM 2409 C CA . ASP A 1 307 ? 5.763 -11.151 -2.609 1.00 79.31 307 ASP A CA 1
ATOM 2410 C C . ASP A 1 307 ? 6.233 -11.036 -1.156 1.00 79.31 307 ASP A C 1
ATOM 2412 O O . ASP A 1 307 ? 5.425 -10.999 -0.230 1.00 79.31 307 ASP A O 1
ATOM 2416 N N . LYS A 1 308 ? 7.547 -10.892 -0.941 1.00 82.44 308 LYS A N 1
ATOM 2417 C CA . LYS A 1 308 ? 8.114 -10.651 0.393 1.00 82.44 308 LYS A CA 1
ATOM 2418 C C . LYS A 1 308 ? 7.585 -9.361 1.000 1.00 82.44 308 LYS A C 1
ATOM 2420 O O . LYS A 1 308 ? 7.200 -9.366 2.165 1.00 82.44 308 LYS A O 1
ATOM 2425 N N . TRP A 1 309 ? 7.536 -8.275 0.230 1.00 83.81 309 TRP A N 1
ATOM 2426 C CA . TRP A 1 309 ? 6.953 -7.017 0.687 1.00 83.81 309 TRP A CA 1
ATOM 2427 C C . TRP A 1 309 ? 5.501 -7.205 1.148 1.00 83.81 309 TRP A C 1
ATOM 2429 O O . TRP A 1 309 ? 5.180 -6.828 2.277 1.00 83.81 309 TRP A O 1
ATOM 2439 N N . LEU A 1 310 ? 4.652 -7.830 0.327 1.00 80.94 310 LEU A N 1
ATOM 2440 C CA . LEU A 1 310 ? 3.244 -8.068 0.657 1.00 80.94 310 LEU A CA 1
ATOM 2441 C C . LEU A 1 310 ? 3.084 -8.969 1.887 1.00 80.94 310 LEU A C 1
ATOM 2443 O O . LEU A 1 310 ? 2.305 -8.649 2.784 1.00 80.94 310 LEU A O 1
ATOM 2447 N N . ASN A 1 311 ? 3.863 -10.047 1.971 1.00 82.31 311 ASN A N 1
ATOM 2448 C CA . ASN A 1 311 ? 3.808 -10.996 3.080 1.00 82.31 311 ASN A CA 1
ATOM 2449 C C . ASN A 1 311 ? 4.263 -10.373 4.406 1.00 82.31 311 ASN A C 1
ATOM 2451 O O . ASN A 1 311 ? 3.594 -10.547 5.425 1.00 82.31 311 ASN A O 1
ATOM 2455 N N . TYR A 1 312 ? 5.360 -9.607 4.409 1.00 83.69 312 TYR A N 1
ATOM 2456 C CA . TYR A 1 312 ? 5.804 -8.895 5.611 1.00 83.69 312 TYR A CA 1
ATOM 2457 C C . TYR A 1 312 ? 4.840 -7.785 6.009 1.00 83.69 312 TYR A C 1
ATOM 2459 O O . TYR A 1 312 ? 4.614 -7.584 7.200 1.00 83.69 312 TYR A O 1
ATOM 2467 N N . ARG A 1 313 ? 4.236 -7.092 5.036 1.00 85.69 313 ARG A N 1
ATOM 2468 C CA . ARG A 1 313 ? 3.239 -6.065 5.333 1.00 85.69 313 ARG A CA 1
ATOM 2469 C C . ARG A 1 313 ? 1.980 -6.669 5.942 1.00 85.69 313 ARG A C 1
ATOM 2471 O O . ARG A 1 313 ? 1.480 -6.143 6.929 1.00 85.69 313 ARG A O 1
ATOM 2478 N N . LEU A 1 314 ? 1.501 -7.786 5.396 1.00 82.38 314 LEU A N 1
ATOM 2479 C CA . LEU A 1 314 ? 0.382 -8.526 5.967 1.00 82.38 314 LEU A CA 1
ATOM 2480 C C . LEU A 1 314 ? 0.702 -8.969 7.396 1.00 82.38 314 LEU A C 1
ATOM 2482 O O . LEU A 1 314 ? -0.093 -8.726 8.296 1.00 82.38 314 LEU A O 1
ATOM 2486 N N . LEU A 1 315 ? 1.873 -9.571 7.617 1.00 82.50 315 LEU A N 1
ATOM 2487 C CA . LEU A 1 315 ? 2.294 -10.019 8.942 1.00 82.50 315 LEU A CA 1
ATOM 2488 C C . LEU A 1 315 ? 2.368 -8.859 9.948 1.00 82.50 315 LEU A C 1
ATOM 2490 O O . LEU A 1 315 ? 1.885 -9.011 11.067 1.00 82.50 315 LEU A O 1
ATOM 2494 N N . ALA A 1 316 ? 2.892 -7.701 9.539 1.00 84.31 316 ALA A N 1
ATOM 2495 C CA . ALA A 1 316 ? 2.901 -6.500 10.366 1.00 84.31 316 ALA A CA 1
ATOM 2496 C C . ALA A 1 316 ? 1.472 -6.060 10.731 1.00 84.31 316 ALA A C 1
ATOM 2498 O O . ALA A 1 316 ? 1.174 -5.858 11.902 1.00 84.31 316 ALA A O 1
ATOM 2499 N N . GLU A 1 317 ? 0.541 -5.991 9.778 1.00 80.69 317 GLU A N 1
ATOM 2500 C CA . GLU A 1 317 ? -0.848 -5.621 10.097 1.00 80.69 317 GLU A CA 1
ATOM 2501 C C . GLU A 1 317 ? -1.535 -6.643 11.021 1.00 80.69 317 GLU A C 1
ATOM 2503 O O . GLU A 1 317 ? -2.281 -6.253 11.919 1.00 80.69 317 GLU A O 1
ATOM 2508 N N . LEU A 1 318 ? -1.251 -7.942 10.860 1.00 78.75 318 LEU A N 1
ATOM 2509 C CA . LEU A 1 318 ? -1.777 -8.983 11.751 1.00 78.75 318 LEU A CA 1
ATOM 2510 C C . LEU A 1 318 ? -1.254 -8.837 13.186 1.00 78.75 318 LEU A C 1
ATOM 2512 O O . LEU A 1 318 ? -2.018 -9.019 14.132 1.00 78.75 318 LEU A O 1
ATOM 2516 N N . LEU A 1 319 ? 0.031 -8.513 13.348 1.00 77.94 319 LEU A N 1
ATOM 2517 C CA . LEU A 1 319 ? 0.644 -8.297 14.660 1.00 77.94 319 LEU A CA 1
ATOM 2518 C C . LEU A 1 319 ? 0.170 -6.985 15.295 1.00 77.94 319 LEU A C 1
ATOM 2520 O O . LEU A 1 319 ? -0.110 -6.962 16.488 1.00 77.94 319 LEU A O 1
ATOM 2524 N N . ARG A 1 320 ? -0.022 -5.930 14.495 1.00 74.50 320 ARG A N 1
ATOM 2525 C CA . ARG A 1 320 ? -0.576 -4.647 14.951 1.00 74.50 320 ARG A CA 1
ATOM 2526 C C . ARG A 1 320 ? -1.990 -4.799 15.512 1.00 74.50 320 ARG A C 1
ATOM 2528 O O . ARG A 1 320 ? -2.326 -4.186 16.514 1.00 74.50 320 ARG A O 1
ATOM 2535 N N . GLN A 1 321 ? -2.828 -5.618 14.874 1.00 68.81 321 GLN A N 1
ATOM 2536 C CA . GLN A 1 321 ? -4.174 -5.913 15.375 1.00 68.81 321 GLN A CA 1
ATOM 2537 C C . GLN A 1 321 ? -4.152 -6.734 16.668 1.00 68.81 321 GLN A C 1
ATOM 2539 O O . GLN A 1 321 ? -5.000 -6.523 17.529 1.00 68.81 321 GLN A O 1
ATOM 2544 N N . ALA A 1 322 ? -3.200 -7.664 16.796 1.00 61.16 322 ALA A N 1
ATOM 2545 C CA . ALA A 1 322 ? -3.039 -8.466 18.004 1.00 61.16 322 ALA A CA 1
ATOM 2546 C C . ALA A 1 322 ? -2.569 -7.622 19.200 1.00 61.16 322 ALA A C 1
ATOM 2548 O O . ALA A 1 322 ? -3.033 -7.862 20.306 1.00 61.16 322 ALA A O 1
ATOM 2549 N N . ASP A 1 323 ? -1.710 -6.625 18.968 1.00 58.66 323 ASP A N 1
ATOM 2550 C CA . ASP A 1 323 ? -1.246 -5.675 19.990 1.00 58.66 323 ASP A CA 1
ATOM 2551 C C . ASP A 1 323 ? -2.390 -4.798 20.531 1.00 58.66 323 ASP A C 1
ATOM 2553 O O . ASP A 1 323 ? -2.513 -4.609 21.730 1.00 58.66 323 ASP A O 1
ATOM 2557 N N . VAL A 1 324 ? -3.306 -4.339 19.667 1.00 56.06 324 VAL A N 1
ATOM 2558 C CA . VAL A 1 324 ? -4.488 -3.551 20.089 1.00 56.06 324 VAL A CA 1
ATOM 2559 C C . VAL A 1 324 ? -5.494 -4.379 20.907 1.00 56.06 324 VAL A C 1
ATOM 2561 O O . VAL A 1 324 ? -6.316 -3.813 21.626 1.00 56.06 324 VAL A O 1
ATOM 2564 N N . ALA A 1 325 ? -5.469 -5.706 20.776 1.00 42.53 325 ALA A N 1
ATOM 2565 C CA . ALA A 1 325 ? -6.402 -6.613 21.444 1.00 42.53 325 ALA A CA 1
ATOM 2566 C C . ALA A 1 325 ? -5.855 -7.239 22.744 1.00 42.53 325 ALA A C 1
ATOM 2568 O O . ALA A 1 325 ? -6.612 -7.941 23.417 1.00 42.53 325 ALA A O 1
ATOM 2569 N N . ALA A 1 326 ? -4.570 -7.036 23.059 1.00 42.53 326 ALA A N 1
ATOM 2570 C CA . ALA A 1 326 ? -3.860 -7.612 24.206 1.00 42.53 326 ALA A CA 1
ATOM 2571 C C . ALA A 1 326 ? -3.682 -6.601 25.349 1.00 42.53 326 ALA A C 1
ATOM 2573 O O . ALA A 1 326 ? -3.555 -7.067 26.506 1.00 42.53 326 ALA A O 1
#

Radius of gyration: 29.57 Å; chains: 1; bounding box: 73×54×88 Å

Sequence (326 aa):
MPEAEYERDFPGSVAQFRTLRAAAESMGGVTRLHLKPGFTPDERTETYAQVGAFTLRNCDILIAIWDGQPPRGPGGTAEVVARARAAGLPVLHIHPHTDRLTILRSRGRQSAYSPRHIRAIVRAVTGVRPSTPRHQSHEALGLLRSPRVKASVKARDFLFEGPYEKAPGAAAHLASRLYPNFIRSFRDREFKAARKPSFPAEDNKTAQFLFDYFQRTDALATYYSDLHRSVFMAVYVLGGFAIVAAFTAVLLKMATYYYCAKSATSSPCVVQGVKLDLAATATITEFVILALILILWRLDRWHGWGDKWLNYRLLAELLRQADVAA

Foldseek 3Di:
DDPVVVCVVPVPCNVVVVVVVVVCVVVVNDDDDPDDDDPDPVSVLVVLLVVLVVCLVPDQAAEAADQPDADPGHNDRNVSVLVSLQVQRWYFYQHPPPRDTDTDHRDHDHHPDDPVRVVVVCCVVVVVDDPDPPPCVVVLVVLLVDDDWAFDPDPQFPVLDHGTADDDDPVLVVLLVQVVVVVVVVDDPPDPDDDTDHDPCPPDPVLVVLSVSLSNLVNQLSSLVSNLVSLVVLLVVLVVLLVVLQVLLVVLVVVLVVVVVVDPDDPCPPVSVVSNVSSVVSNVSSVVSVVVNVVSVVVCVVVVSVVSSVSSVVVSVVSVVVSVVD

=== Feature glossary ===
Legend for the data blocks above and below:

— What the protein is —

The amino-acid sequence is the protein's primary structure: the linear order of residues from the N-terminus to the C-terminus, written in one-letter code. Everything else here — the 3D coordinates, the secondary structure, the domain annotations — is ultimately a consequence of this string.

Database cross-references. InterPro integrates a dozen domain/family signature databases into unified entries with residue-range hits. GO terms attach function/process/location labels with evidence codes. CATH codes position the fold in a four-level structural taxonomy. Organism is the NCBI-taxonomy species name.

— Where its atoms are —

The mmCIF block holds the 3D Cartesian coordinates of each backbone atom (N, Cα, C, O) in ångströms. mmCIF is the PDB's canonical archive format — a tagged-loop text representation of the atomic model.

The six renders are orthographic views along the three Cartesian axes in both directions. Representation (cartoon, sticks, or surface) and color scheme (sequence-rainbow or by-chain) vary across proteins so the training set covers all the common visualization conventions.

— Local backbone conformation —

Secondary structure is the local, repeating backbone conformation. DSSP classifies it into eight states by reading the hydrogen-bond network: three helix types (H, G, I), two β types (E, B), two non-regular types (T, S), and unstructured coil (-).

SS3 is a coarse helix/strand/coil call (letters a/b/c) made by the P-SEA algorithm from inter-Cα distances and dihedrals. It is less detailed than DSSP but needs only Cα positions.

Backbone dihedral angles. Every residue except chain termini has a φ (preceding-C → N → Cα → C) and a ψ (N → Cα → C → next-N). They are reported in degrees following the IUPAC sign convention. Secondary structure is essentially a statement about which (φ, ψ) basin each residue occupies.

— Global shape and packing —

The geometric summary reports three shape descriptors. Rg (radius of gyration) measures how spread out the Cα atoms are about their centre of mass; compact globular proteins have small Rg, elongated or unfolded ones large. Cα contacts (<8 Å, |i−j|>4) count long-range residue pairs in spatial proximity — high for tightly packed folds, near zero for rods or random coil. The bounding-box extents give the protein's footprint along x, y, z in Å.

Solvent accessibility: the surface area of each residue that a 1.4 Å water probe can touch, in Å². When only backbone atoms are present the absolute values are lower than full-atom SASA (side chains contribute most of the area) and are flagged as backbone-only.

Plot images: a contact map (which residues are close in 3D, as an N×N binary image), a Ramachandran scatter (backbone torsion angles, revealing secondary-structure composition at a glance), and — for AlphaFold structures — a PAE heatmap (pairwise prediction confidence).

— Structural neighborhood —

Foldseek's 3Di representation compresses backbone geometry into a per-residue letter drawn from a learned twenty-state alphabet. It captures the tertiary interaction pattern around each residue — which residues are packed against it in space, regardless of where they are in sequence.

Structural nearest neighbors (via Foldseek easy-search vs the PDB). Reported per hit: target PDB id, E-value, and alignment TM-score. A TM-score above ~0.5 is the conventional threshold for 'same fold'.

— Confidence and disorder —

pLDDT (predicted Local Distance Difference Test) is AlphaFold's per-residue confidence score, ranging from 0 to 100. Values above 90 indicate high confidence (typically well-packed cores); 70–90 is confident; 50–70 low confidence; below 50 usually means the region is disordered or the prediction is unreliable there. AlphaFold stores pLDDT in the mmCIF B-factor column.

For experimental (PDB) structures, the B-factor (temperature factor) quantifies the positional spread of each atom in the crystal — a combination of thermal vibration and static disorder — in units of Å². High B-factors mark flexible loops or poorly resolved regions; low B-factors mark the rigid, well-ordered core.

Predicted Aligned Error (PAE) is an AlphaFold confidence matrix: entry (i, j) is the expected error in the position of residue j, in ångströms, when the prediction is superimposed on the true structure at residue i. Low PAE within a block of residues means that block is internally rigid and well-predicted; high PAE between two blocks means their relative placement is uncertain even if each block individually is confident.